Protein AF-0000000066305162 (afdb_homodimer)

pLDDT: mean 87.02, std 13.59, range [24.3, 97.69]

Radius of gyration: 19.83 Å; Cα contacts (8 Å, |Δi|>4): 448; chains: 2; bounding box: 46×56×49 Å

Solvent-accessible surface area (backbone atoms only — not comparable to full-atom values): 17828 Å² total; per-residue (Å²): 128,78,79,62,75,68,77,71,75,65,85,64,47,56,61,52,71,58,54,42,50,49,28,36,76,74,65,53,32,41,70,56,94,55,87,61,48,39,41,56,51,34,44,50,39,50,50,52,51,49,49,36,50,52,46,8,47,53,37,17,48,75,71,71,40,83,42,28,44,56,78,30,29,44,69,26,67,28,40,50,52,32,18,51,49,35,68,74,64,48,57,71,68,50,48,50,52,41,47,55,49,47,52,54,50,50,55,54,43,63,72,38,93,65,69,75,64,53,63,35,72,68,31,64,72,37,48,48,36,50,53,42,5,46,47,50,45,49,46,47,42,37,32,63,72,63,70,45,48,56,51,50,79,79,45,49,63,51,39,44,52,48,50,50,53,49,52,129,76,76,62,77,69,78,70,76,60,84,67,47,55,61,51,70,59,52,41,49,50,28,35,76,74,65,52,32,41,70,55,94,57,87,60,50,39,40,54,52,36,44,50,41,50,50,54,50,51,50,36,49,50,45,8,46,53,38,16,48,74,71,72,41,82,42,26,45,57,78,31,29,44,68,27,66,28,40,49,52,31,19,51,51,35,67,74,63,49,58,70,68,49,48,51,52,42,48,55,50,48,54,54,50,49,54,54,42,61,70,37,92,60,71,77,63,52,63,34,72,67,31,63,70,39,49,48,36,50,53,42,6,47,47,49,45,49,46,48,42,37,31,61,72,62,71,45,47,56,52,48,80,77,45,48,62,51,37,44,52,48,50,50,53,49,53

InterPro domains:
  IPR009072 Histone-fold [G3DSA:1.10.20.10] (9-166)
  IPR009072 Histone-fold [SSF47113] (9-167)
  IPR015207 Protein of unknown function DUF1931 [PF09123] (19-163)

Secondary structure (DSSP, 8-state):
------------PPPHHHHHHHIIIII--EE---TTHHHHHHHHHHHHHHHHHHHHHHHHHHTT-SSB-GGGS---HHHHHHHHHHHHHSHHHHHHHHHHHHHHHHHHHHHSSSPPPPBPHHHHHHHHHHHHHHHHHHHHHHHHHH-SSEE-TTHHHHHHHHHHHH-/------------PPPHHHHHHHIIIII--EE-S-TTHHHHHHHHHHHHHHHHHHHHHHHHHHTT-SSB-GGGS---HHHHHHHHHHHHH-HHHHHHHHHHHHHHHHHHHHHSSSPPPPBPHHHHHHHHHHHHHHHHHHHHHHHHHH-SSEE-TTHHHHHHHHHHHH-

Nearest PDB structures (foldseek):
  1wwi-assembly1_A  TM=8.706E-01  e=6.711E-07  Thermus thermophilus HB8
  1r4v-assembly1_A  TM=8.159E-01  e=7.829E-07  Aquifex aeolicus VF5
  7dlx-assembly3_C  TM=5.482E-01  e=8.885E-04  Saccharomyces cerevisiae RM11-1a
  7kts-assembly1_I  TM=5.878E-01  e=2.794E-01  Homo sapiens
  1wwi-assembly1_A  TM=8.705E-01  e=7.116E-07  Thermus thermophilus HB8

Foldseek 3Di:
DQPPDLPCPPQQFQDVVLLQVLLCVQPLAHEDDDDCLRVLLRSLLVSVLVVQLSQQCVQCVVVVHQEGEPVSGPQDPQLVVLLVSCVVPSPDVSLVSLVVSVVVVQVSVVVPPDDRGHYDPVCVVSSSSSSRSSSNVLSNQLCVVVVDRYRDPVSSVVSSVVVVVVD/DQPPDLPCPPPPFQDVVLLQVLLCVQPLAHEDDDPCLRVLLRSLLVSVLVVQLSQQCVQCVVVVHQEGEPVSGPQDPQLVVLLVSCVVPSPDVSLVSLVVSVVVVQVSVVVPPDDRGHYDPVCVVSSSSSSRSSSNVLSNQLCVVVVDRYRDPVSSVVSSVVVVVVD

Sequence (334 aa):
MRLKKLPIRRKMPMELAYIEKLFREEVGLDIKEHKDKAEQISETVVEIYEELLRKGIENANYNGRDYVSYYDLPITEDLERYMNRFIQDRGEEVLKAFVDYLAKLEEELLKAEEALPPLDEELHQKKADILGGIMLMFASVAKQINGDRKLYAESIPVTREVLRTMIMRLKKLPIRRKMPMELAYIEKLFREEVGLDIKEHKDKAEQISETVVEIYEELLRKGIENANYNGRDYVSYYDLPITEDLERYMNRFIQDRGEEVLKAFVDYLAKLEEELLKAEEALPPLDEELHQKKADILGGIMLMFASVAKQINGDRKLYAESIPVTREVLRTMI

Organism: Aquifex aeolicus (strain VF5) (NCBI:txid224324)

Structure (mmCIF, N/CA/C/O backbone):
data_AF-0000000066305162-model_v1
#
loop_
_entity.id
_entity.type
_entity.pdbx_description
1 polymer 'Uncharacterized protein aq_616'
#
loop_
_atom_site.group_PDB
_atom_site.id
_atom_site.type_symbol
_atom_site.label_atom_id
_atom_site.label_alt_id
_atom_site.label_comp_id
_atom_site.label_asym_id
_atom_site.label_entity_id
_atom_site.label_seq_id
_atom_site.pdbx_PDB_ins_code
_atom_site.Cartn_x
_atom_site.Cartn_y
_atom_site.Cartn_z
_atom_site.occupancy
_atom_site.B_iso_or_equiv
_atom_site.auth_seq_id
_atom_site.auth_comp_id
_atom_site.auth_asym_id
_atom_site.auth_atom_id
_atom_site.pdbx_PDB_model_num
ATOM 1 N N . MET A 1 1 ? 17.703 -2.236 16.141 1 24.3 1 MET A N 1
ATOM 2 C CA . MET A 1 1 ? 16.703 -1.792 17.109 1 24.3 1 MET A CA 1
ATOM 3 C C . MET A 1 1 ? 15.344 -1.608 16.438 1 24.3 1 MET A C 1
ATOM 5 O O . MET A 1 1 ? 15.234 -0.92 15.414 1 24.3 1 MET A O 1
ATOM 9 N N . ARG A 1 2 ? 14.508 -2.592 16.562 1 35.97 2 ARG A N 1
ATOM 10 C CA . ARG A 1 2 ? 13.141 -2.492 16.047 1 35.97 2 ARG A CA 1
ATOM 11 C C . ARG A 1 2 ? 12.5 -1.176 16.469 1 35.97 2 ARG A C 1
ATOM 13 O O . ARG A 1 2 ? 12.516 -0.821 17.656 1 35.97 2 ARG A O 1
ATOM 20 N N . LEU A 1 3 ? 12.5 -0.112 15.703 1 39.59 3 LEU A N 1
ATOM 21 C CA . LEU A 1 3 ? 11.695 1.022 16.141 1 39.59 3 LEU A CA 1
ATOM 22 C C . LEU A 1 3 ? 10.422 0.548 16.828 1 39.59 3 LEU A C 1
ATOM 24 O O . LEU A 1 3 ? 9.625 -0.18 16.234 1 39.59 3 LEU A O 1
ATOM 28 N N . LYS A 1 4 ? 10.438 0.521 18.109 1 43.03 4 LYS A N 1
ATOM 29 C CA . LYS A 1 4 ? 9.219 0.224 18.844 1 43.03 4 LYS A CA 1
ATOM 30 C C . LYS A 1 4 ? 8.047 1.041 18.328 1 43.03 4 LYS A C 1
ATOM 32 O O . LYS A 1 4 ? 8.234 2.119 17.766 1 43.03 4 LYS A O 1
ATOM 37 N N . LYS A 1 5 ? 6.992 0.327 18.297 1 47.25 5 LYS A N 1
ATOM 38 C CA . LYS A 1 5 ? 5.727 0.98 17.969 1 47.25 5 LYS A CA 1
ATOM 39 C C . LYS A 1 5 ? 5.656 2.379 18.578 1 47.25 5 LYS A C 1
ATOM 41 O O . LYS A 1 5 ? 5.812 2.547 19.781 1 47.25 5 LYS A O 1
ATOM 46 N N . LEU A 1 6 ? 6.004 3.367 17.891 1 43.62 6 LEU A N 1
ATOM 47 C CA . LEU A 1 6 ? 5.73 4.676 18.469 1 43.62 6 LEU A CA 1
ATOM 48 C C . LEU A 1 6 ? 4.438 4.652 19.281 1 43.62 6 LEU A C 1
ATOM 50 O O . LEU A 1 6 ? 3.426 4.117 18.812 1 43.62 6 LEU A O 1
ATOM 54 N N . PRO A 1 7 ? 4.465 4.582 20.609 1 42.38 7 PRO A N 1
ATOM 55 C CA . PRO A 1 7 ? 3.199 4.719 21.344 1 42.38 7 PRO A CA 1
ATOM 56 C C . PRO A 1 7 ? 2.236 5.695 20.672 1 42.38 7 PRO A C 1
ATOM 58 O O . PRO A 1 7 ? 2.527 6.891 20.578 1 42.38 7 PRO A O 1
ATOM 61 N N . ILE A 1 8 ? 1.767 5.551 19.641 1 47 8 ILE A N 1
ATOM 62 C CA . ILE A 1 8 ? 0.902 6.605 19.125 1 47 8 ILE A CA 1
ATOM 63 C C . ILE A 1 8 ? -0.178 6.938 20.141 1 47 8 ILE A C 1
ATOM 65 O O . ILE A 1 8 ? -1.166 6.207 20.281 1 47 8 ILE A O 1
ATOM 69 N N . ARG A 1 9 ? 0.055 7.098 21.375 1 47.94 9 ARG A N 1
ATOM 70 C CA . ARG A 1 9 ? -0.835 7.887 22.219 1 47.94 9 ARG A CA 1
ATOM 71 C C . ARG A 1 9 ? -1.348 9.117 21.484 1 47.94 9 ARG A C 1
ATOM 73 O O . ARG A 1 9 ? -1.743 10.102 22.094 1 47.94 9 ARG A O 1
ATOM 80 N N . ARG A 1 10 ? -1.142 9.469 20.141 1 55.06 10 ARG A N 1
ATOM 81 C CA . ARG A 1 10 ? -1.018 10.836 19.641 1 55.06 10 ARG A CA 1
ATOM 82 C C . ARG A 1 10 ? -2.389 11.477 19.453 1 55.06 10 ARG A C 1
ATOM 84 O O . ARG A 1 10 ? -3.102 11.164 18.5 1 55.06 10 ARG A O 1
ATOM 91 N N . LYS A 1 11 ? -2.889 11.609 20.547 1 64.94 11 LYS A N 1
ATOM 92 C CA . LYS A 1 11 ? -4.051 12.492 20.531 1 64.94 11 LYS A CA 1
ATOM 93 C C . LYS A 1 11 ? -3.713 13.836 19.891 1 64.94 11 LYS A C 1
ATOM 95 O O . LYS A 1 11 ? -3.811 14.875 20.547 1 64.94 11 LYS A O 1
ATOM 100 N N . MET A 1 12 ? -3.102 13.828 18.719 1 83.81 12 MET A N 1
ATOM 101 C CA . MET A 1 12 ? -2.811 15.086 18.031 1 83.81 12 MET A CA 1
ATOM 102 C C . MET A 1 12 ? -3.504 15.133 16.672 1 83.81 12 MET A C 1
ATOM 104 O O . MET A 1 12 ? -2.844 15.141 15.633 1 83.81 12 MET A O 1
ATOM 108 N N . PRO A 1 13 ? -4.742 15.305 16.75 1 92.75 13 PRO A N 1
ATOM 109 C CA . PRO A 1 13 ? -5.445 15.344 15.461 1 92.75 13 PRO A CA 1
ATOM 110 C C . PRO A 1 13 ? -5.133 16.594 14.656 1 92.75 13 PRO A C 1
ATOM 112 O O . PRO A 1 13 ? -4.906 17.672 15.227 1 92.75 13 PRO A O 1
ATOM 115 N N . MET A 1 14 ? -5.078 16.438 13.359 1 93.94 14 MET A N 1
ATOM 116 C CA . MET A 1 14 ? -5.156 17.609 12.484 1 93.94 14 MET A CA 1
ATOM 117 C C . MET A 1 14 ? -6.516 18.281 12.617 1 93.94 14 MET A C 1
ATOM 119 O O . MET A 1 14 ? -7.52 17.641 12.891 1 93.94 14 MET A O 1
ATOM 123 N N . GLU A 1 15 ? -6.43 19.578 12.406 1 92.19 15 GLU A N 1
ATOM 124 C CA . GLU A 1 15 ? -7.695 20.312 12.461 1 92.19 15 GLU A CA 1
ATOM 125 C C . GLU A 1 15 ? -8.68 19.781 11.43 1 92.19 15 GLU A C 1
ATOM 127 O O . GLU A 1 15 ? -8.336 19.625 10.258 1 92.19 15 GLU A O 1
ATOM 132 N N . LEU A 1 16 ? -9.922 19.578 11.898 1 92.94 16 LEU A N 1
ATOM 133 C CA . LEU A 1 16 ? -10.945 18.969 11.062 1 92.94 16 LEU A CA 1
ATOM 134 C C . LEU A 1 16 ? -11.219 19.812 9.82 1 92.94 16 LEU A C 1
ATOM 136 O O . LEU A 1 16 ? -11.492 19.281 8.742 1 92.94 16 LEU A O 1
ATOM 140 N N . ALA A 1 17 ? -11.141 21.109 10 1 91.38 17 ALA A N 1
ATOM 141 C CA . ALA A 1 17 ? -11.453 22.016 8.898 1 91.38 17 ALA A CA 1
ATOM 142 C C . ALA A 1 17 ? -10.555 21.766 7.699 1 91.38 17 ALA A C 1
ATOM 144 O O . ALA A 1 17 ? -11 21.812 6.555 1 91.38 17 ALA A O 1
ATOM 145 N N . TYR A 1 18 ? -9.289 21.422 7.938 1 92.75 18 TYR A N 1
ATOM 146 C CA . TYR A 1 18 ? -8.344 21.172 6.855 1 92.75 18 TYR A CA 1
ATOM 147 C C . TYR A 1 18 ? -8.578 19.797 6.234 1 92.75 18 TYR A C 1
ATOM 149 O O . TYR A 1 18 ? -8.469 19.625 5.02 1 92.75 18 TYR A O 1
ATOM 157 N N . ILE A 1 19 ? -8.938 18.859 7.051 1 94.69 19 ILE A N 1
ATOM 158 C CA . ILE A 1 19 ? -9.234 17.516 6.551 1 94.69 19 ILE A CA 1
ATOM 159 C C . ILE A 1 19 ? -10.461 17.562 5.641 1 94.69 19 ILE A C 1
ATOM 161 O O . ILE A 1 19 ? -10.438 17.031 4.527 1 94.69 19 ILE A O 1
ATOM 165 N N . GLU A 1 20 ? -11.469 18.25 6.125 1 93.06 20 GLU A N 1
ATOM 166 C CA . GLU A 1 20 ? -12.711 18.375 5.367 1 93.06 20 GLU A CA 1
ATOM 167 C C . GLU A 1 20 ? -12.477 19.062 4.027 1 93.06 20 GLU A C 1
ATOM 169 O O . GLU A 1 20 ? -13.008 18.625 3.002 1 93.06 20 GLU A O 1
ATOM 174 N N . LYS A 1 21 ? -11.789 20.094 4.117 1 92.5 21 LYS A N 1
ATOM 175 C CA . LYS A 1 21 ? -11.5 20.828 2.893 1 92.5 21 LYS A CA 1
ATOM 176 C C . LYS A 1 21 ? -10.789 19.938 1.874 1 92.5 21 LYS A C 1
ATOM 178 O O . LYS A 1 21 ? -11.188 19.875 0.711 1 92.5 21 LYS A O 1
ATOM 183 N N . LEU A 1 22 ? -9.758 19.25 2.33 1 94.5 22 LEU A N 1
ATOM 184 C CA . LEU A 1 22 ? -8.977 18.375 1.451 1 94.5 22 LEU A CA 1
ATOM 185 C C . LEU A 1 22 ? -9.852 17.266 0.877 1 94.5 22 LEU A C 1
ATOM 187 O O . LEU A 1 22 ? -9.812 17 -0.328 1 94.5 22 LEU A O 1
ATOM 191 N N . PHE A 1 23 ? -10.602 16.625 1.72 1 95.69 23 PHE A N 1
ATOM 192 C CA . PHE A 1 23 ? -11.438 15.516 1.287 1 95.69 23 PHE A CA 1
ATOM 193 C C . PHE A 1 23 ? -12.469 15.984 0.268 1 95.69 23 PHE A C 1
ATOM 195 O O . PHE A 1 23 ? -12.672 15.328 -0.758 1 95.69 23 PHE A O 1
ATOM 202 N N . ARG A 1 24 ? -13.094 17.078 0.517 1 94.06 24 ARG A N 1
ATOM 203 C CA . ARG A 1 24 ? -14.148 17.609 -0.35 1 94.06 24 ARG A CA 1
ATOM 204 C C . ARG A 1 24 ? -13.578 18.078 -1.684 1 94.06 24 ARG A C 1
ATOM 206 O O . ARG A 1 24 ? -14.07 17.688 -2.746 1 94.06 24 ARG A O 1
ATOM 213 N N . GLU A 1 25 ? -12.57 18.844 -1.669 1 93.94 25 GLU A N 1
ATOM 214 C CA . GLU A 1 25 ? -12.047 19.469 -2.879 1 93.94 25 GLU A CA 1
ATOM 215 C C . GLU A 1 25 ? -11.328 18.453 -3.76 1 93.94 25 GLU A C 1
ATOM 217 O O . GLU A 1 25 ? -11.43 18.5 -4.988 1 93.94 25 GLU A O 1
ATOM 222 N N . GLU A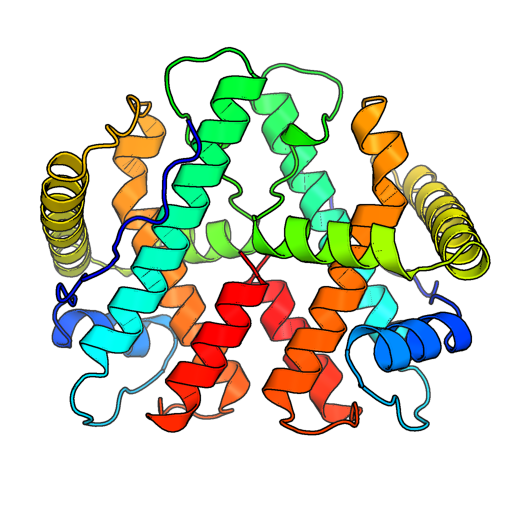 1 26 ? -10.625 17.484 -3.109 1 94.38 26 GLU A N 1
ATOM 223 C CA . GLU A 1 26 ? -9.742 16.625 -3.885 1 94.38 26 GLU A CA 1
ATOM 224 C C . GLU A 1 26 ? -10.438 15.312 -4.246 1 94.38 26 GLU A C 1
ATOM 226 O O . GLU A 1 26 ? -10.148 14.711 -5.285 1 94.38 26 GLU A O 1
ATOM 231 N N . VAL A 1 27 ? -11.336 14.844 -3.398 1 94.44 27 VAL A N 1
ATOM 232 C CA . VAL A 1 27 ? -11.867 13.5 -3.598 1 94.44 27 VAL A CA 1
ATOM 233 C C . VAL A 1 27 ? -13.391 13.547 -3.66 1 94.44 27 VAL A C 1
ATOM 235 O O . VAL A 1 27 ? -14.031 12.602 -4.117 1 94.44 27 VAL A O 1
ATOM 238 N N . GLY A 1 28 ? -14.016 14.609 -3.297 1 94.62 28 GLY A N 1
ATOM 239 C CA . GLY A 1 28 ? -15.469 14.727 -3.264 1 94.62 28 GLY A CA 1
ATOM 240 C C . GLY A 1 28 ? -16.109 13.938 -2.137 1 94.62 28 GLY A C 1
ATOM 241 O O . GLY A 1 28 ? -17.125 13.273 -2.334 1 94.62 28 GLY A O 1
ATOM 242 N N . LEU A 1 29 ? -15.414 13.922 -1.041 1 94.81 29 LEU A N 1
ATOM 243 C CA . LEU A 1 29 ? -15.906 13.219 0.14 1 94.81 29 LEU A CA 1
ATOM 244 C C . LEU A 1 29 ? -16.266 14.203 1.244 1 94.81 29 LEU A C 1
ATOM 246 O O . LEU A 1 29 ? -15.453 15.031 1.644 1 94.81 29 LEU A O 1
ATOM 250 N N . ASP A 1 30 ? -17.469 14.141 1.724 1 94.06 30 ASP A N 1
ATOM 251 C CA . ASP A 1 30 ? -17.953 14.992 2.805 1 94.06 30 ASP A CA 1
ATOM 252 C C . ASP A 1 30 ? -17.891 14.273 4.148 1 94.06 30 ASP A C 1
ATOM 254 O O . ASP A 1 30 ? -18.25 13.094 4.242 1 94.06 30 ASP A O 1
ATOM 258 N N . ILE A 1 31 ? -17.297 14.922 5.043 1 89.62 31 ILE A N 1
ATOM 259 C CA . ILE A 1 31 ? -17.281 14.344 6.383 1 89.62 31 ILE A CA 1
ATOM 260 C C . ILE A 1 31 ? -18.484 14.836 7.172 1 89.62 31 ILE A C 1
ATOM 262 O O . ILE A 1 31 ? -18.656 16.031 7.371 1 89.62 31 ILE A O 1
ATOM 266 N N . LYS A 1 32 ? -19.328 13.891 7.359 1 74.88 32 LYS A N 1
ATOM 267 C CA . LYS A 1 32 ? -20.469 14.242 8.18 1 74.88 32 LYS A CA 1
ATOM 268 C C . LYS A 1 32 ? -20.078 14.406 9.641 1 74.88 32 LYS A C 1
ATOM 270 O O . LYS A 1 32 ? -19.188 13.727 10.133 1 74.88 32 LYS A O 1
ATOM 275 N N . GLU A 1 33 ? -20.734 15.211 10.273 1 66.94 33 GLU A N 1
ATOM 276 C CA . GLU A 1 33 ? -20.484 15.625 11.656 1 66.94 33 GLU A CA 1
ATOM 277 C C . GLU A 1 33 ? -20.344 14.414 12.57 1 66.94 33 GLU A C 1
ATOM 279 O O . GLU A 1 33 ? -21.219 13.539 12.594 1 66.94 33 GLU A O 1
ATOM 284 N N . HIS A 1 34 ? -19.234 14.055 13 1 65.81 34 HIS A N 1
ATOM 285 C CA . HIS A 1 34 ? -18.984 13.102 14.078 1 65.81 34 HIS A CA 1
ATOM 286 C C . HIS A 1 34 ? -17.766 13.484 14.891 1 65.81 34 HIS A C 1
ATOM 288 O O . HIS A 1 34 ? -16.781 14.008 14.344 1 65.81 34 HIS A O 1
ATOM 294 N N . LYS A 1 35 ? -18.109 13.305 16.078 1 74.44 35 LYS A N 1
ATOM 295 C CA . LYS A 1 35 ? -17.062 13.484 17.078 1 74.44 35 LYS A CA 1
ATOM 296 C C . LYS A 1 35 ? -15.898 12.523 16.844 1 74.44 35 LYS A C 1
ATOM 298 O O . LYS A 1 35 ? -16.109 11.352 16.516 1 74.44 35 LYS A O 1
ATOM 303 N N . ASP A 1 36 ? -14.719 12.914 16.859 1 82.69 36 ASP A N 1
ATOM 304 C CA . ASP A 1 36 ? -13.484 12.148 16.969 1 82.69 36 ASP A CA 1
ATOM 305 C C . ASP A 1 36 ? -13.008 11.688 15.586 1 82.69 36 ASP A C 1
ATOM 307 O O . ASP A 1 36 ? -12.055 10.906 15.484 1 82.69 36 ASP A O 1
ATOM 311 N N . LYS A 1 37 ? -13.758 12.156 14.492 1 87.56 37 LYS A N 1
ATOM 312 C CA . LYS A 1 37 ? -13.359 11.719 13.156 1 87.56 37 LYS A CA 1
ATOM 313 C C . LYS A 1 37 ? -11.953 12.211 12.812 1 87.56 37 LYS A C 1
ATOM 315 O O . LYS A 1 37 ? -11.148 11.461 12.266 1 87.56 37 LYS A O 1
ATOM 320 N N . ALA A 1 38 ? -11.719 13.43 13.273 1 90.94 38 ALA A N 1
ATOM 321 C CA . ALA A 1 38 ? -10.406 14.008 13.016 1 90.94 38 ALA A CA 1
ATOM 322 C C . ALA A 1 38 ? -9.305 13.195 13.695 1 90.94 38 ALA A C 1
ATOM 324 O O . ALA A 1 38 ? -8.242 12.969 13.109 1 90.94 38 ALA A O 1
ATOM 325 N N . GLU A 1 39 ? -9.609 12.758 14.875 1 91.62 39 GLU A N 1
ATOM 326 C CA . GLU A 1 39 ? -8.641 11.961 15.625 1 91.62 39 GLU A CA 1
ATOM 327 C C . GLU A 1 39 ? -8.398 10.609 14.953 1 91.62 39 GLU A C 1
ATOM 329 O O . GLU A 1 39 ? -7.25 10.203 14.766 1 91.62 39 GLU A O 1
ATOM 334 N N . GLN A 1 40 ? -9.477 9.969 14.594 1 92 40 GLN A N 1
ATOM 335 C CA . GLN A 1 40 ? -9.367 8.641 14 1 92 40 GLN A CA 1
ATOM 336 C C . GLN A 1 40 ? -8.648 8.695 12.648 1 92 40 GLN A C 1
ATOM 338 O O . GLN A 1 40 ? -7.793 7.855 12.359 1 92 40 GLN A O 1
ATOM 343 N N . ILE A 1 41 ? -8.945 9.664 11.875 1 94 41 ILE A N 1
ATOM 344 C CA . ILE A 1 41 ? -8.32 9.812 10.562 1 94 41 ILE A CA 1
ATOM 345 C C . ILE A 1 41 ? -6.848 10.164 10.734 1 94 41 ILE A C 1
ATOM 347 O O . ILE A 1 41 ? -5.98 9.547 10.109 1 94 41 ILE A O 1
ATOM 351 N N . SER A 1 42 ? -6.57 11.117 11.641 1 94.5 42 SER A N 1
ATOM 352 C CA . SER A 1 42 ? -5.199 11.555 11.852 1 94.5 42 SER A CA 1
ATOM 353 C C . SER A 1 42 ? -4.328 10.422 12.383 1 94.5 42 SER A C 1
ATOM 355 O O . SER A 1 42 ? -3.188 10.25 11.945 1 94.5 42 SER A O 1
ATOM 357 N N . GLU A 1 43 ? -4.906 9.68 13.281 1 91.44 43 GLU A N 1
ATOM 358 C CA . GLU A 1 43 ? -4.16 8.555 13.836 1 91.44 43 GLU A CA 1
ATOM 359 C C . GLU A 1 43 ? -3.812 7.539 12.75 1 91.44 43 GLU A C 1
ATOM 361 O O . GLU A 1 43 ? -2.699 7.008 12.727 1 91.44 43 GLU A O 1
ATOM 366 N N . THR A 1 44 ? -4.758 7.262 11.922 1 92.62 44 THR A N 1
ATOM 367 C CA . THR A 1 44 ? -4.535 6.32 10.836 1 92.62 44 THR A CA 1
ATOM 368 C C . THR A 1 44 ? -3.441 6.824 9.898 1 92.62 44 THR A C 1
ATOM 370 O O . THR A 1 44 ? -2.521 6.078 9.555 1 92.62 44 THR A O 1
ATOM 373 N N . VAL A 1 45 ? -3.451 8.055 9.547 1 94.06 45 VAL A N 1
ATOM 374 C CA . VAL A 1 45 ? -2.523 8.664 8.594 1 94.06 45 VAL A CA 1
ATOM 375 C C . VAL A 1 45 ? -1.122 8.703 9.203 1 94.06 45 VAL A C 1
ATOM 377 O O . VAL A 1 45 ? -0.142 8.352 8.539 1 94.06 45 VAL A O 1
ATOM 380 N N . VAL A 1 46 ? -1.039 9.086 10.445 1 92.75 46 VAL A N 1
ATOM 381 C CA . VAL A 1 46 ? 0.25 9.188 11.117 1 92.75 46 VAL A CA 1
ATOM 382 C C . VAL A 1 46 ? 0.869 7.801 11.273 1 92.75 46 VAL A C 1
ATOM 384 O O . VAL A 1 46 ? 2.078 7.633 11.102 1 92.75 46 VAL A O 1
ATOM 387 N N . GLU A 1 47 ? 0.049 6.84 11.609 1 90.25 47 GLU A N 1
ATOM 388 C CA . GLU A 1 47 ? 0.551 5.473 11.727 1 90.25 47 GLU A CA 1
ATOM 389 C C . GLU A 1 47 ? 1.17 4.996 10.422 1 90.25 47 GLU A C 1
ATOM 391 O O . GLU A 1 47 ? 2.232 4.371 10.422 1 90.25 47 GLU A O 1
ATOM 396 N N . ILE A 1 48 ? 0.481 5.258 9.344 1 91.75 48 ILE A N 1
ATOM 397 C CA . ILE A 1 48 ? 0.985 4.852 8.039 1 91.75 48 ILE A CA 1
ATOM 398 C C . ILE A 1 48 ? 2.285 5.59 7.73 1 91.75 48 ILE A C 1
ATOM 400 O O . ILE A 1 48 ? 3.242 4.996 7.23 1 91.75 48 ILE A O 1
ATOM 404 N N . TYR A 1 49 ? 2.367 6.863 8.031 1 92.81 49 TYR A N 1
ATOM 405 C CA . TYR A 1 49 ? 3.57 7.668 7.852 1 92.81 49 TYR A CA 1
ATOM 406 C C . TYR A 1 49 ? 4.738 7.09 8.641 1 92.81 49 TYR A C 1
ATOM 408 O O . TYR A 1 49 ? 5.84 6.941 8.109 1 92.81 49 TYR A O 1
ATOM 416 N N . GLU A 1 50 ? 4.449 6.73 9.852 1 89.75 50 GLU A N 1
ATOM 417 C CA . GLU A 1 50 ? 5.477 6.156 10.719 1 89.75 50 GLU A CA 1
ATOM 418 C C . GLU A 1 50 ? 5.965 4.816 10.18 1 89.75 50 GLU A C 1
ATOM 420 O O . GLU A 1 50 ? 7.152 4.496 10.281 1 89.75 50 GLU A O 1
ATOM 425 N N . GLU A 1 51 ? 5.039 4.086 9.664 1 90.12 51 GLU A N 1
ATOM 426 C CA . GLU A 1 51 ? 5.426 2.795 9.102 1 90.12 51 GLU A CA 1
ATOM 427 C C . GLU A 1 51 ? 6.344 2.973 7.895 1 90.12 51 GLU A C 1
ATOM 429 O O . GLU A 1 51 ? 7.293 2.207 7.711 1 90.12 51 GLU A O 1
ATOM 434 N N . LEU A 1 52 ? 6.055 3.912 7.055 1 92.25 52 LEU A N 1
ATOM 435 C CA . LEU A 1 52 ? 6.93 4.199 5.922 1 92.25 52 LEU A CA 1
ATOM 436 C C . LEU A 1 52 ? 8.328 4.582 6.398 1 92.25 52 LEU A C 1
ATOM 438 O O . LEU A 1 52 ? 9.328 4.129 5.832 1 92.25 52 LEU A O 1
ATOM 442 N N . LEU A 1 53 ? 8.367 5.395 7.469 1 91.81 53 LEU A N 1
ATOM 443 C CA . LEU A 1 53 ? 9.648 5.832 8 1 91.81 53 LEU A CA 1
ATOM 444 C C . LEU A 1 53 ? 10.43 4.656 8.586 1 91.81 53 LEU A C 1
ATOM 446 O O . LEU A 1 53 ? 11.633 4.535 8.367 1 91.81 53 LEU A O 1
ATOM 450 N N . ARG A 1 54 ? 9.727 3.834 9.266 1 90 54 ARG A N 1
ATOM 451 C CA . ARG A 1 54 ? 10.375 2.674 9.867 1 90 54 ARG A CA 1
ATOM 452 C C . ARG A 1 54 ? 10.984 1.771 8.805 1 90 54 ARG A C 1
ATOM 454 O O . ARG A 1 54 ? 12.125 1.325 8.938 1 90 54 ARG A O 1
ATOM 461 N N . LYS A 1 55 ? 10.25 1.521 7.785 1 91.5 55 LYS A N 1
ATOM 462 C CA . LYS A 1 55 ? 10.781 0.701 6.703 1 91.5 55 LYS A CA 1
ATOM 463 C C . LYS A 1 55 ? 11.93 1.407 5.992 1 91.5 55 LYS A C 1
ATOM 465 O O . LYS A 1 55 ? 12.883 0.763 5.551 1 91.5 55 LYS A O 1
ATOM 470 N N . GLY A 1 56 ? 11.773 2.736 5.84 1 92.88 56 GLY A N 1
ATOM 471 C CA . GLY A 1 56 ? 12.875 3.502 5.281 1 92.88 56 GLY A CA 1
ATOM 472 C C . GLY A 1 56 ? 14.164 3.357 6.066 1 92.88 56 GLY A C 1
ATOM 473 O O . GLY A 1 56 ? 15.25 3.279 5.484 1 92.88 56 GLY A O 1
ATOM 474 N N . ILE A 1 57 ? 14.062 3.336 7.387 1 93.31 57 ILE A N 1
ATOM 475 C CA . ILE A 1 57 ? 15.219 3.156 8.258 1 93.31 57 ILE A CA 1
ATOM 476 C C . ILE A 1 57 ? 15.836 1.781 8.016 1 93.31 57 ILE A C 1
ATOM 478 O O . ILE A 1 57 ? 17.047 1.655 7.875 1 93.31 57 ILE A O 1
ATOM 482 N N . GLU A 1 58 ? 14.984 0.791 7.922 1 91.69 58 GLU A N 1
ATOM 483 C CA . GLU A 1 58 ? 15.445 -0.565 7.645 1 91.69 58 GLU A CA 1
ATOM 484 C C . GLU A 1 58 ? 16.203 -0.629 6.32 1 91.69 58 GLU A C 1
ATOM 486 O O . GLU A 1 58 ? 17.281 -1.229 6.242 1 91.69 58 GLU A O 1
ATOM 491 N N . ASN A 1 59 ? 15.609 0.003 5.281 1 90.81 59 ASN A N 1
ATOM 492 C CA . ASN A 1 59 ? 16.234 -0.014 3.957 1 90.81 59 ASN A CA 1
ATOM 493 C C . ASN A 1 59 ? 17.531 0.768 3.938 1 90.81 59 ASN A C 1
ATOM 495 O O . ASN A 1 59 ? 18.5 0.36 3.283 1 90.81 59 ASN A O 1
ATOM 499 N N . ALA A 1 60 ? 17.562 1.929 4.625 1 93.25 60 ALA A N 1
ATOM 500 C CA . ALA A 1 60 ? 18.797 2.703 4.742 1 93.25 60 ALA A CA 1
ATOM 501 C C . ALA A 1 60 ? 19.906 1.88 5.395 1 93.25 60 ALA A C 1
ATOM 503 O O . ALA A 1 60 ? 21.047 1.898 4.938 1 93.25 60 ALA A O 1
ATOM 504 N N . ASN A 1 61 ? 19.562 1.121 6.469 1 92.12 61 ASN A N 1
ATOM 505 C CA . ASN A 1 61 ? 20.516 0.259 7.148 1 92.12 61 ASN A CA 1
ATOM 506 C C . ASN A 1 61 ? 21.047 -0.832 6.223 1 92.12 61 ASN A C 1
ATOM 508 O O . ASN A 1 61 ? 22.25 -1.111 6.207 1 92.12 61 ASN A O 1
ATOM 512 N N . TYR A 1 62 ? 20.141 -1.421 5.5 1 87.81 62 TYR A N 1
ATOM 513 C CA . TYR A 1 62 ? 20.547 -2.434 4.531 1 87.81 62 TYR A CA 1
ATOM 514 C C . TYR A 1 62 ? 21.562 -1.865 3.537 1 87.81 62 TYR A C 1
ATOM 516 O O . TYR A 1 62 ? 22.5 -2.557 3.129 1 87.81 62 TYR A O 1
ATOM 524 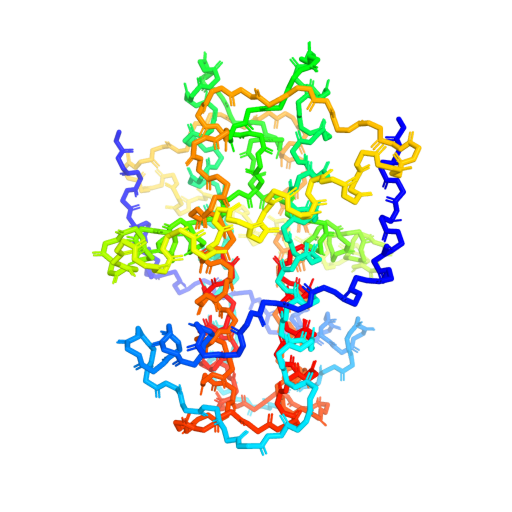N N . ASN A 1 63 ? 21.344 -0.584 3.137 1 87.75 63 ASN A N 1
ATOM 525 C CA . ASN A 1 63 ? 22.219 0.061 2.168 1 87.75 63 ASN A CA 1
ATOM 526 C C . ASN A 1 63 ? 23.469 0.633 2.836 1 87.75 63 ASN A C 1
ATOM 528 O O . ASN A 1 63 ? 24.281 1.289 2.184 1 87.75 63 ASN A O 1
ATOM 532 N N . GLY A 1 64 ? 23.562 0.486 4.164 1 90.75 64 GLY A N 1
ATOM 533 C CA . GLY A 1 64 ? 24.75 0.877 4.906 1 90.75 64 GLY A CA 1
ATOM 534 C C . GLY A 1 64 ? 24.812 2.365 5.199 1 90.75 64 GLY A C 1
ATOM 535 O O . GLY A 1 64 ? 25.906 2.938 5.316 1 90.75 64 GLY A O 1
ATOM 536 N N . ARG A 1 65 ? 23.625 3.021 5.215 1 91.81 65 ARG A N 1
ATOM 537 C CA . ARG A 1 65 ? 23.594 4.457 5.461 1 91.81 65 ARG A CA 1
ATOM 538 C C . ARG A 1 65 ? 23.109 4.758 6.879 1 91.81 65 ARG A C 1
ATOM 540 O O . ARG A 1 65 ? 22.297 4.02 7.434 1 91.81 65 ARG A O 1
ATOM 547 N N . ASP A 1 66 ? 23.578 5.883 7.363 1 94.19 66 ASP A N 1
ATOM 548 C CA . ASP A 1 66 ? 23.172 6.309 8.695 1 94.19 66 ASP A CA 1
ATOM 549 C C . ASP A 1 66 ? 22.125 7.422 8.625 1 94.19 66 ASP A C 1
ATOM 551 O O . ASP A 1 66 ? 21.828 8.062 9.633 1 94.19 66 ASP A O 1
ATOM 555 N N . TYR A 1 67 ? 21.641 7.668 7.445 1 95.88 67 TYR A N 1
ATOM 556 C CA . TYR A 1 67 ? 20.516 8.578 7.219 1 95.88 67 TYR A CA 1
ATOM 557 C C . TYR A 1 67 ? 19.453 7.938 6.344 1 95.88 67 TYR A C 1
ATOM 559 O O . TYR A 1 67 ? 19.703 6.922 5.688 1 95.88 67 TYR A O 1
ATOM 567 N N . VAL A 1 68 ? 18.281 8.477 6.355 1 95.31 68 VAL A N 1
ATOM 568 C CA . VAL A 1 68 ? 17.172 7.938 5.574 1 95.31 68 VAL A CA 1
ATOM 569 C C . VAL A 1 68 ? 16.906 8.836 4.367 1 95.31 68 VAL A C 1
ATOM 571 O O . VAL A 1 68 ? 16.75 10.047 4.508 1 95.31 68 VAL A O 1
ATOM 574 N N . SER A 1 69 ? 16.922 8.227 3.211 1 94.69 69 SER A N 1
ATOM 575 C CA . SER A 1 69 ? 16.578 8.906 1.966 1 94.69 69 SER A CA 1
ATOM 576 C C . SER A 1 69 ? 15.109 8.703 1.608 1 94.69 69 SER A C 1
ATOM 578 O O . SER A 1 69 ? 14.508 7.703 1.995 1 94.69 69 SER A O 1
ATOM 580 N N . TYR A 1 70 ? 14.57 9.648 0.829 1 94.75 70 TYR A N 1
ATOM 581 C CA . TYR A 1 70 ? 13.234 9.492 0.277 1 94.75 70 TYR A CA 1
ATOM 582 C C . TYR A 1 70 ? 13.078 8.141 -0.407 1 94.75 70 TYR A C 1
ATOM 584 O O . TYR A 1 70 ? 12.047 7.48 -0.262 1 94.75 70 TYR A O 1
ATOM 592 N N . TYR A 1 71 ? 14.148 7.719 -1.036 1 92 71 TYR A N 1
ATOM 593 C CA . TYR A 1 71 ? 14.094 6.52 -1.866 1 92 71 TYR A CA 1
ATOM 594 C C . TYR A 1 71 ? 14.227 5.262 -1.017 1 92 71 TYR A C 1
ATOM 596 O O . TYR A 1 71 ? 14.086 4.145 -1.521 1 92 71 TYR A O 1
ATOM 604 N N . ASP A 1 72 ? 14.469 5.457 0.299 1 93 72 ASP A N 1
ATOM 605 C CA . ASP A 1 72 ? 14.438 4.324 1.22 1 93 72 ASP A CA 1
ATOM 606 C C . ASP A 1 72 ? 13.008 3.965 1.61 1 93 72 ASP A C 1
ATOM 608 O O . ASP A 1 72 ? 12.75 2.855 2.082 1 93 72 ASP A O 1
ATOM 612 N N . LEU A 1 73 ? 12.117 4.949 1.537 1 93.75 73 LEU A N 1
ATOM 613 C CA . LEU A 1 73 ? 10.734 4.707 1.918 1 93.75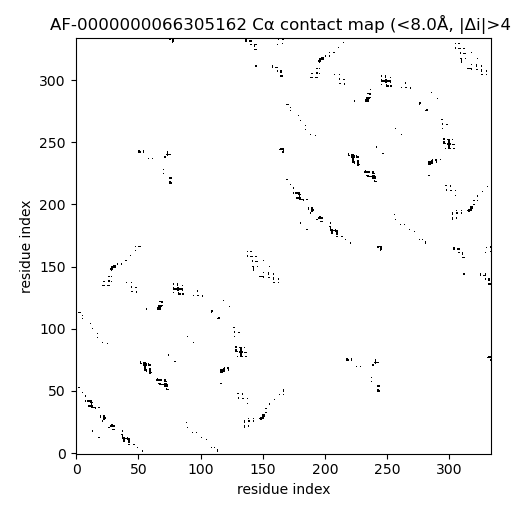 73 LEU A CA 1
ATOM 614 C C . LEU A 1 73 ? 10.016 3.879 0.857 1 93.75 73 LEU A C 1
ATOM 616 O O . LEU A 1 73 ? 10.234 4.074 -0.341 1 93.75 73 LEU A O 1
ATOM 620 N N . PRO A 1 74 ? 9.18 2.963 1.306 1 93 74 PRO A N 1
ATOM 621 C CA . PRO A 1 74 ? 8.398 2.209 0.329 1 93 74 PRO A CA 1
ATOM 622 C C . PRO A 1 74 ? 7.23 3.016 -0.238 1 93 74 PRO A C 1
ATOM 624 O O . PRO A 1 74 ? 6.066 2.68 0.003 1 93 74 PRO A O 1
ATOM 627 N N . ILE A 1 75 ? 7.602 4 -1.055 1 92.19 75 ILE A N 1
ATOM 628 C CA . ILE A 1 75 ? 6.605 4.805 -1.752 1 92.19 75 ILE A CA 1
ATOM 629 C C . ILE A 1 75 ? 6.164 4.086 -3.025 1 92.19 75 ILE A C 1
ATOM 631 O O . ILE A 1 75 ? 6.938 3.971 -3.98 1 92.19 75 ILE A O 1
ATOM 635 N N . THR A 1 76 ? 4.957 3.627 -2.98 1 87.38 76 THR A N 1
ATOM 636 C CA . THR A 1 76 ? 4.391 2.963 -4.148 1 87.38 76 THR A CA 1
ATOM 637 C C . THR A 1 76 ? 4.008 3.984 -5.219 1 87.38 76 THR A C 1
ATOM 639 O O . THR A 1 76 ? 3.975 5.188 -4.953 1 87.38 76 THR A O 1
ATOM 642 N N . GLU A 1 77 ? 3.756 3.545 -6.422 1 85.31 77 GLU A N 1
ATOM 643 C CA . GLU A 1 77 ? 3.322 4.426 -7.504 1 85.31 77 GLU A CA 1
ATOM 644 C C . GLU A 1 77 ? 2.027 5.148 -7.141 1 85.31 77 GLU A C 1
ATOM 646 O O . GLU A 1 77 ? 1.856 6.324 -7.465 1 85.31 77 GLU A O 1
ATOM 651 N N . ASP A 1 78 ? 1.134 4.477 -6.512 1 87.19 78 ASP A N 1
ATOM 652 C CA . ASP A 1 78 ? -0.142 5.09 -6.156 1 87.19 78 ASP A CA 1
ATOM 653 C C . ASP A 1 78 ? 0.047 6.184 -5.109 1 87.19 78 ASP A C 1
ATOM 655 O O . ASP A 1 78 ? -0.534 7.266 -5.219 1 87.19 78 ASP A O 1
ATOM 659 N N . LEU A 1 79 ? 0.82 5.863 -4.082 1 91 79 LEU A N 1
ATOM 660 C CA . LEU A 1 79 ? 1.062 6.926 -3.109 1 91 79 LEU A CA 1
ATOM 661 C C . LEU A 1 79 ? 1.729 8.125 -3.771 1 91 79 LEU A C 1
ATOM 663 O O . LEU A 1 79 ? 1.391 9.273 -3.471 1 91 79 LEU A O 1
ATOM 667 N N . GLU A 1 80 ? 2.666 7.891 -4.652 1 92 80 GLU A N 1
ATOM 668 C CA . GLU A 1 80 ? 3.314 8.984 -5.371 1 92 80 GLU A CA 1
ATOM 669 C C . GLU A 1 80 ? 2.299 9.812 -6.148 1 92 80 GLU A C 1
ATOM 671 O O . GLU A 1 80 ? 2.391 11.047 -6.184 1 92 80 GLU A O 1
ATOM 676 N N . ARG A 1 81 ? 1.333 9.125 -6.77 1 91.5 81 ARG A N 1
ATOM 677 C CA . ARG A 1 81 ? 0.278 9.828 -7.492 1 91.5 81 ARG A CA 1
ATOM 678 C C . ARG A 1 81 ? -0.536 10.711 -6.555 1 91.5 81 ARG A C 1
ATOM 680 O O . ARG A 1 81 ? -0.851 11.859 -6.887 1 91.5 81 ARG A O 1
ATOM 687 N N . TYR A 1 82 ? -0.808 10.258 -5.359 1 93.75 82 TYR A N 1
ATOM 688 C CA . TYR A 1 82 ? -1.565 11.039 -4.391 1 93.75 82 TYR A CA 1
ATOM 689 C C . TYR A 1 82 ? -0.725 12.188 -3.842 1 93.75 82 TYR A C 1
ATOM 691 O O . TYR A 1 82 ? -1.246 13.266 -3.559 1 93.75 82 TYR A O 1
ATOM 699 N N . MET A 1 83 ? 0.543 11.906 -3.664 1 95.88 83 MET A N 1
ATOM 700 C CA . MET A 1 83 ? 1.442 12.992 -3.27 1 95.88 83 MET A CA 1
ATOM 701 C C . MET A 1 83 ? 1.417 14.117 -4.297 1 95.88 83 MET A C 1
ATOM 703 O O . MET A 1 83 ? 1.313 15.289 -3.932 1 95.88 83 MET A O 1
ATOM 707 N N . ASN A 1 84 ? 1.475 13.734 -5.559 1 96.19 84 ASN A N 1
ATOM 708 C CA . ASN A 1 84 ? 1.484 14.734 -6.625 1 96.19 84 ASN A CA 1
ATOM 709 C C . ASN A 1 84 ? 0.163 15.492 -6.695 1 96.19 84 ASN A C 1
ATOM 711 O O . ASN A 1 84 ? 0.148 16.703 -6.941 1 96.19 84 ASN A O 1
ATOM 715 N N . ARG A 1 85 ? -0.874 14.797 -6.484 1 95.19 85 ARG A N 1
ATOM 716 C CA . ARG A 1 85 ? -2.174 15.461 -6.426 1 95.19 85 ARG A CA 1
ATOM 717 C C . ARG A 1 85 ? -2.225 16.469 -5.285 1 95.19 85 ARG A C 1
ATOM 719 O O . ARG A 1 85 ? -2.719 17.578 -5.457 1 95.19 85 ARG A O 1
ATOM 726 N N . PHE A 1 86 ? -1.82 16.094 -4.141 1 97.31 86 PHE A N 1
ATOM 727 C CA . PHE A 1 86 ? -1.752 16.984 -2.994 1 97.31 86 PHE A CA 1
ATOM 728 C C . PHE A 1 86 ? -0.925 18.219 -3.322 1 97.31 86 PHE A C 1
ATOM 730 O O . PHE A 1 86 ? -1.344 19.344 -3.043 1 97.31 86 PHE A O 1
ATOM 737 N N . ILE A 1 87 ? 0.252 17.984 -3.887 1 96.06 87 ILE A N 1
ATOM 738 C CA . ILE A 1 87 ? 1.163 19.062 -4.242 1 96.06 87 ILE A CA 1
ATOM 739 C C . ILE A 1 87 ? 0.469 20.031 -5.199 1 96.06 87 ILE A C 1
ATOM 741 O O . ILE A 1 87 ? 0.561 21.25 -5.035 1 96.06 87 ILE A O 1
ATOM 745 N N . GLN A 1 88 ? -0.255 19.531 -6.098 1 94.94 88 GLN A N 1
ATOM 746 C CA . GLN A 1 88 ? -0.863 20.328 -7.156 1 94.94 88 GLN A CA 1
ATOM 747 C C . GLN A 1 88 ? -2.023 21.172 -6.621 1 94.94 88 GLN A C 1
ATOM 749 O O . GLN A 1 88 ? -2.221 22.312 -7.043 1 94.94 88 GLN A O 1
ATOM 754 N N . ASP A 1 89 ? -2.754 20.656 -5.559 1 91.88 89 ASP A N 1
ATOM 755 C CA . ASP A 1 89 ? -4.059 21.25 -5.277 1 91.88 89 ASP A CA 1
ATOM 756 C C . ASP A 1 89 ? -4.098 21.844 -3.869 1 91.88 89 ASP A C 1
ATOM 758 O O . ASP A 1 89 ? -5.055 22.531 -3.51 1 91.88 89 ASP A O 1
ATOM 762 N N . ARG A 1 90 ? -3.25 21.516 -2.908 1 85.56 90 ARG A N 1
ATOM 763 C CA . ARG A 1 90 ? -3.363 21.797 -1.48 1 85.56 90 ARG A CA 1
ATOM 764 C C . ARG A 1 90 ? -3.457 23.312 -1.224 1 85.56 90 ARG A C 1
ATOM 766 O O . ARG A 1 90 ? -4.059 23.734 -0.238 1 85.56 90 ARG A O 1
ATOM 773 N N . GLY A 1 91 ? -3.09 24.219 -1.997 1 90.25 91 GLY A N 1
ATOM 774 C CA . GLY A 1 91 ? -2.979 25.641 -1.7 1 90.25 91 GLY A CA 1
ATOM 775 C C . GLY A 1 91 ? -2.025 25.938 -0.557 1 90.25 91 GLY A C 1
ATOM 776 O O . GLY A 1 91 ? -1.591 25.016 0.149 1 90.25 91 GLY A O 1
ATOM 777 N N . GLU A 1 92 ? -1.779 27.188 -0.245 1 93.56 92 GLU A N 1
ATOM 778 C CA . GLU A 1 92 ? -0.783 27.625 0.733 1 93.56 92 GLU A CA 1
ATOM 779 C C . GLU A 1 92 ? -1.272 27.375 2.158 1 93.56 92 GLU A C 1
ATOM 781 O O . GLU A 1 92 ? -0.488 27.016 3.037 1 93.56 92 GLU A O 1
ATOM 786 N N . GLU A 1 93 ? -2.48 27.562 2.414 1 94 93 GLU A N 1
ATOM 787 C CA . GLU A 1 93 ? -3.041 27.391 3.752 1 94 93 GLU A CA 1
ATOM 788 C C . GLU A 1 93 ? -2.986 25.938 4.199 1 94 93 GLU A C 1
ATOM 790 O O . GLU A 1 93 ? -2.611 25.641 5.336 1 94 93 GLU A O 1
ATOM 795 N N . VAL A 1 94 ? -3.311 25.094 3.344 1 93.75 94 VAL A N 1
ATOM 796 C CA . VAL A 1 94 ? -3.295 23.656 3.639 1 93.75 94 VAL A CA 1
ATOM 797 C C . VAL A 1 94 ? -1.856 23.188 3.844 1 93.75 94 VAL A C 1
ATOM 799 O O . VAL A 1 94 ? -1.567 22.453 4.785 1 93.75 94 VAL A O 1
ATOM 802 N N . LEU A 1 95 ? -0.988 23.656 2.984 1 95.38 95 LEU A N 1
ATOM 803 C CA . LEU A 1 95 ? 0.416 23.297 3.137 1 95.38 95 LEU A CA 1
ATOM 804 C C . LEU A 1 95 ? 0.938 23.703 4.508 1 95.38 95 LEU A C 1
ATOM 806 O O . LEU A 1 95 ? 1.599 22.922 5.188 1 95.38 95 LEU A O 1
ATOM 810 N N . LYS A 1 96 ? 0.643 24.922 4.871 1 96.25 96 LYS A N 1
ATOM 811 C CA . LYS A 1 96 ? 1.087 25.422 6.172 1 96.25 96 LYS A CA 1
ATOM 812 C C . LYS A 1 96 ? 0.531 24.562 7.305 1 96.25 96 LYS A C 1
ATOM 814 O O . LYS A 1 96 ? 1.243 24.25 8.266 1 96.25 96 LYS A O 1
ATOM 819 N N . ALA A 1 97 ? -0.739 24.188 7.242 1 95.75 97 ALA A N 1
ATOM 820 C CA . ALA A 1 97 ? -1.364 23.344 8.266 1 95.75 97 ALA A CA 1
ATOM 821 C C . ALA A 1 97 ? -0.641 22.016 8.391 1 95.75 97 ALA A C 1
ATOM 823 O O . ALA A 1 97 ? -0.422 21.531 9.508 1 95.75 97 ALA A O 1
ATOM 824 N N . PHE A 1 98 ? -0.245 21.453 7.273 1 96.81 98 PHE A N 1
ATOM 825 C CA . PHE A 1 98 ? 0.442 20.156 7.289 1 96.81 98 PHE A CA 1
ATOM 826 C C . PHE A 1 98 ? 1.855 20.312 7.84 1 96.81 98 PHE A C 1
ATOM 828 O O . PHE A 1 98 ? 2.334 19.453 8.578 1 96.81 98 PHE A O 1
ATOM 835 N N . VAL A 1 99 ? 2.533 21.344 7.477 1 96.69 99 VAL A N 1
ATOM 836 C CA . VAL A 1 99 ? 3.877 21.609 7.98 1 96.69 99 VAL A CA 1
ATOM 837 C C . VAL A 1 99 ? 3.832 21.797 9.5 1 96.69 99 VAL A C 1
ATOM 839 O O . VAL A 1 99 ? 4.645 21.203 10.219 1 96.69 99 VAL A O 1
ATOM 842 N N . ASP A 1 100 ? 2.848 22.578 9.961 1 95.94 100 ASP A N 1
ATOM 843 C CA . ASP A 1 100 ? 2.691 22.797 11.398 1 95.94 100 ASP A CA 1
ATOM 844 C C . ASP A 1 100 ? 2.369 21.484 12.117 1 95.94 100 ASP A C 1
ATOM 846 O O . ASP A 1 100 ? 2.885 21.234 13.211 1 95.94 100 ASP A O 1
ATOM 850 N N . TYR A 1 101 ? 1.546 20.719 11.555 1 95.5 101 TYR A N 1
ATOM 851 C CA . TYR A 1 101 ? 1.172 19.438 12.133 1 95.5 101 TYR A CA 1
ATOM 852 C C . TYR A 1 101 ? 2.381 18.516 12.25 1 95.5 101 TYR A C 1
ATOM 854 O O . TYR A 1 101 ? 2.584 17.875 13.289 1 95.5 101 TYR A O 1
ATOM 862 N N . LEU A 1 102 ? 3.172 18.484 11.219 1 95.56 102 LEU A N 1
ATOM 863 C CA . LEU A 1 102 ? 4.367 17.656 11.195 1 95.56 102 LEU A CA 1
ATOM 864 C C . LEU A 1 102 ? 5.363 18.109 12.258 1 95.56 102 LEU A C 1
ATOM 866 O O . LEU A 1 102 ? 6.031 17.281 12.883 1 95.56 102 LEU A O 1
ATOM 870 N N . ALA A 1 103 ? 5.504 19.406 12.391 1 93.69 103 ALA A N 1
ATOM 871 C CA . ALA A 1 103 ? 6.402 19.938 13.414 1 93.69 103 ALA A CA 1
ATOM 872 C C . ALA A 1 103 ? 6.012 19.422 14.805 1 93.69 103 ALA A C 1
ATOM 874 O O . ALA A 1 103 ? 6.875 19.031 15.594 1 93.69 103 ALA A O 1
ATOM 875 N N . LYS A 1 104 ? 4.719 19.422 15.047 1 92.06 104 LYS A N 1
ATOM 876 C CA . LYS A 1 104 ? 4.227 18.906 16.312 1 92.06 104 LYS A CA 1
ATOM 877 C C . LYS A 1 104 ? 4.508 17.406 16.453 1 92.06 104 LYS A C 1
ATOM 879 O O . LYS A 1 104 ? 4.918 16.953 17.516 1 92.06 104 LYS A O 1
ATOM 884 N N . LEU A 1 105 ? 4.254 16.75 15.367 1 89.06 105 LEU A N 1
ATOM 885 C CA . LEU A 1 105 ? 4.496 15.305 15.352 1 89.06 105 LEU A CA 1
ATOM 886 C C . LEU A 1 105 ? 5.965 15 15.641 1 89.06 105 LEU A C 1
ATOM 888 O O . LEU A 1 105 ? 6.273 14.102 16.422 1 89.06 105 LEU A O 1
ATOM 892 N N . GLU A 1 106 ? 6.828 15.703 15.039 1 85.69 106 GLU A N 1
ATOM 893 C CA . GLU A 1 106 ? 8.266 15.492 15.195 1 85.69 106 GLU A CA 1
ATOM 894 C C . GLU A 1 106 ? 8.711 15.82 16.625 1 85.69 106 GLU A C 1
ATOM 896 O O . GLU A 1 106 ? 9.594 15.148 17.156 1 85.69 106 GLU A O 1
ATOM 901 N N . GLU A 1 107 ? 8.109 16.812 17.156 1 85 107 GLU A N 1
ATOM 902 C CA . GLU A 1 107 ? 8.383 17.125 18.562 1 85 107 GLU A CA 1
ATOM 903 C C . GLU A 1 107 ? 8.016 15.961 19.469 1 85 107 GLU A C 1
ATOM 905 O O . GLU A 1 107 ? 8.758 15.633 20.391 1 85 107 GLU A O 1
ATOM 910 N N . GLU A 1 108 ? 6.957 15.344 19.172 1 81.69 108 GLU A N 1
ATOM 911 C CA . GLU A 1 108 ? 6.512 14.188 19.953 1 81.69 108 GLU A CA 1
ATOM 912 C C . GLU A 1 108 ? 7.441 12.992 19.75 1 81.69 108 GLU A C 1
ATOM 914 O O . GLU A 1 108 ? 7.719 12.25 20.688 1 81.69 108 GLU A O 1
ATOM 919 N N . LEU A 1 109 ? 7.883 12.82 18.531 1 76.31 109 LEU A N 1
ATOM 920 C CA . LEU A 1 109 ? 8.789 11.719 18.203 1 76.31 109 LEU A CA 1
ATOM 921 C C . LEU A 1 109 ? 10.133 11.898 18.906 1 76.31 109 LEU A C 1
ATOM 923 O O . LEU A 1 109 ? 10.75 10.93 19.328 1 76.31 109 LEU A O 1
ATOM 927 N N . LEU A 1 110 ? 10.633 13.086 19.016 1 76.81 110 LEU A N 1
ATOM 928 C CA . LEU A 1 110 ? 11.898 13.398 19.672 1 76.81 110 LEU A CA 1
ATOM 929 C C . LEU A 1 110 ? 11.836 13.086 21.156 1 76.81 110 LEU A C 1
ATOM 931 O O . LEU A 1 110 ? 12.836 12.703 21.766 1 76.81 110 LEU A O 1
ATOM 935 N N . LYS A 1 111 ? 10.711 13.234 21.625 1 77.94 111 LYS A N 1
ATOM 936 C CA . LYS A 1 111 ? 10.523 12.898 23.031 1 77.94 111 LYS A CA 1
ATOM 937 C C . LYS A 1 111 ? 10.586 11.383 23.234 1 77.94 111 LYS A C 1
ATOM 939 O O . LYS A 1 111 ? 10.93 10.922 24.328 1 77.94 111 LYS A O 1
ATOM 944 N N . ALA A 1 112 ? 10.281 10.727 22.141 1 69 112 ALA A N 1
ATOM 945 C CA . ALA A 1 112 ? 10.273 9.266 22.234 1 69 112 ALA A CA 1
ATOM 946 C C . ALA A 1 112 ? 11.68 8.703 22.094 1 69 112 ALA A C 1
ATOM 948 O O . ALA A 1 112 ? 12.562 9.344 21.516 1 69 112 ALA A O 1
ATOM 949 N N . GLU A 1 113 ? 12.156 7.699 22.953 1 59.84 113 GLU A N 1
ATOM 950 C CA . GLU A 1 113 ? 13.484 7.125 23.141 1 59.84 113 GLU A CA 1
ATOM 951 C C . GLU A 1 113 ? 14.125 6.766 21.812 1 59.84 113 GLU A C 1
ATOM 953 O O . GLU A 1 113 ? 15.344 6.617 21.719 1 59.84 113 GLU A O 1
ATOM 958 N N . GLU A 1 114 ? 13.359 6.645 20.781 1 61.72 114 GLU A N 1
ATOM 959 C CA . GLU A 1 114 ? 14 6.215 19.547 1 61.72 114 GLU A CA 1
ATOM 960 C C . GLU A 1 114 ? 14.117 7.371 18.562 1 61.72 114 GLU A C 1
ATOM 962 O O . GLU A 1 114 ? 13.117 7.836 18.016 1 61.72 114 GLU A O 1
ATOM 967 N N . ALA A 1 115 ? 15.328 7.953 18.641 1 69.38 115 ALA A N 1
ATOM 968 C CA . ALA A 1 115 ? 15.617 9.078 17.75 1 69.38 115 ALA A CA 1
ATOM 969 C C . ALA A 1 115 ? 15.578 8.648 16.297 1 69.38 115 ALA A C 1
ATOM 971 O O . ALA A 1 115 ? 16.078 7.578 15.938 1 69.38 115 ALA A O 1
ATOM 972 N N . LEU A 1 116 ? 14.727 9.336 15.523 1 80 116 LEU A N 1
ATOM 973 C CA . LEU A 1 116 ? 14.742 9.18 14.07 1 80 116 LEU A CA 1
ATOM 974 C C . LEU A 1 116 ? 16.109 9.555 13.5 1 80 116 LEU A C 1
ATOM 976 O O . LEU A 1 116 ? 16.672 10.594 13.852 1 80 116 LEU A O 1
ATOM 980 N N . PRO A 1 117 ? 16.734 8.633 12.805 1 90.06 117 PRO A N 1
ATOM 981 C CA . PRO A 1 117 ? 17.969 9.055 12.117 1 90.06 117 PRO A CA 1
ATOM 982 C C . PRO A 1 117 ? 17.766 10.281 11.242 1 90.06 117 PRO A C 1
ATOM 984 O O . PRO A 1 117 ? 16.625 10.648 10.938 1 90.06 117 PRO A O 1
ATOM 987 N N . PRO A 1 118 ? 18.875 10.938 10.898 1 93.75 118 PRO A N 1
ATOM 988 C CA . PRO A 1 118 ? 18.75 12.086 10 1 93.75 118 PRO A CA 1
ATOM 989 C C . PRO A 1 118 ? 18.047 11.727 8.68 1 93.75 118 PRO A C 1
ATOM 991 O O . PRO A 1 118 ? 18.203 10.609 8.188 1 93.75 118 PRO A O 1
ATOM 994 N N . LEU A 1 119 ? 17.312 12.648 8.227 1 95 119 LEU A N 1
ATOM 995 C CA . LEU A 1 119 ? 16.656 12.531 6.926 1 95 119 LEU A CA 1
ATOM 996 C C . LEU A 1 119 ? 17.422 13.328 5.871 1 95 119 LEU A C 1
ATOM 998 O O . LEU A 1 119 ? 18 14.375 6.172 1 95 119 LEU A O 1
ATOM 1002 N N . ASP A 1 120 ? 17.438 12.812 4.676 1 95.06 120 ASP A N 1
ATOM 1003 C CA . ASP A 1 120 ? 18.094 13.609 3.635 1 95.06 120 ASP A CA 1
ATOM 1004 C C . ASP A 1 120 ? 17.234 14.812 3.26 1 95.06 120 ASP A C 1
ATOM 1006 O O . ASP A 1 120 ? 16.078 14.938 3.709 1 95.06 120 ASP A O 1
ATOM 1010 N N . GLU A 1 121 ? 17.797 15.75 2.465 1 96.12 121 GLU A N 1
ATOM 1011 C CA . GLU A 1 121 ? 17.141 17.016 2.139 1 96.12 121 GLU A CA 1
ATOM 1012 C C . GLU A 1 121 ? 15.836 16.766 1.386 1 96.12 121 GLU A C 1
ATOM 1014 O O . GLU A 1 121 ? 14.82 17.422 1.669 1 96.12 121 GLU A O 1
ATOM 1019 N N . GLU A 1 122 ? 15.844 15.82 0.465 1 94.88 122 GLU A N 1
ATOM 1020 C CA . GLU A 1 122 ? 14.648 15.547 -0.327 1 94.88 122 GLU A CA 1
ATOM 1021 C C . GLU A 1 122 ? 13.516 15.039 0.551 1 94.88 122 GLU A C 1
ATOM 1023 O O . GLU A 1 122 ? 12.367 15.477 0.415 1 94.88 122 GLU A O 1
ATOM 1028 N N . LEU A 1 123 ? 13.805 14.094 1.41 1 96.19 123 LEU A N 1
ATOM 1029 C CA . LEU A 1 123 ? 12.789 13.578 2.322 1 96.19 123 LEU A CA 1
ATOM 1030 C C . LEU A 1 123 ? 12.266 14.68 3.232 1 96.19 123 LEU A C 1
ATOM 1032 O O . LEU A 1 123 ? 11.055 14.773 3.471 1 96.19 123 LEU A O 1
ATOM 1036 N N . HIS A 1 124 ? 13.148 15.578 3.719 1 95.31 124 HIS A N 1
ATOM 1037 C CA . HIS A 1 124 ? 12.727 16.703 4.551 1 95.31 124 HIS A CA 1
ATOM 1038 C C . HIS A 1 124 ? 11.727 17.578 3.822 1 95.31 124 HIS A C 1
ATOM 1040 O O . HIS A 1 124 ? 10.734 18.031 4.414 1 95.31 124 HIS A O 1
ATOM 1046 N N . GLN A 1 125 ? 11.914 17.766 2.602 1 96 125 GLN A N 1
ATOM 1047 C CA . GLN A 1 125 ? 11.086 18.656 1.812 1 96 125 GLN A CA 1
ATOM 1048 C C . GLN A 1 125 ? 9.758 18 1.447 1 96 125 GLN A C 1
ATOM 1050 O O . GLN A 1 125 ? 8.766 18.703 1.206 1 96 125 GLN A O 1
ATOM 1055 N N . LYS A 1 126 ? 9.703 16.641 1.504 1 97.12 126 LYS A N 1
ATOM 1056 C CA . LYS A 1 126 ? 8.547 15.938 0.973 1 97.12 126 LYS A CA 1
ATOM 1057 C C . LYS A 1 126 ? 7.668 15.391 2.1 1 97.12 126 LYS A C 1
ATOM 1059 O O . LYS A 1 126 ? 6.625 14.781 1.845 1 97.12 126 LYS A O 1
ATOM 1064 N N . LYS A 1 127 ? 7.977 15.711 3.381 1 97.25 127 LYS A N 1
ATOM 1065 C CA . LYS A 1 127 ? 7.238 15.156 4.512 1 97.25 127 LYS A CA 1
ATOM 1066 C C . LYS A 1 127 ? 5.762 15.523 4.441 1 97.25 127 LYS A C 1
ATOM 1068 O O . LYS A 1 127 ? 4.891 14.664 4.605 1 97.25 127 LYS A O 1
ATOM 1073 N N . ALA A 1 128 ? 5.566 16.797 4.168 1 97.62 128 ALA A N 1
ATOM 1074 C CA . ALA A 1 128 ? 4.18 17.25 4.098 1 97.62 128 ALA A CA 1
ATOM 1075 C C . ALA A 1 128 ? 3.451 16.594 2.924 1 97.62 128 ALA A C 1
ATOM 1077 O O . ALA A 1 128 ? 2.277 16.25 3.035 1 97.62 128 ALA A O 1
ATOM 1078 N N . ASP A 1 129 ? 4.141 16.391 1.814 1 97.69 129 ASP A N 1
ATOM 1079 C CA . ASP A 1 129 ? 3.551 15.789 0.625 1 97.69 129 ASP A CA 1
ATOM 1080 C C . ASP A 1 129 ? 3.225 14.32 0.864 1 97.69 129 ASP A C 1
ATOM 1082 O O . ASP A 1 129 ? 2.211 13.812 0.377 1 97.69 129 ASP A O 1
ATOM 1086 N N . ILE A 1 130 ? 4.078 13.648 1.608 1 96.75 130 ILE A N 1
ATOM 1087 C CA . ILE A 1 130 ? 3.83 12.258 1.956 1 96.75 130 ILE A CA 1
ATOM 1088 C C . ILE A 1 130 ? 2.586 12.156 2.836 1 96.75 130 ILE A C 1
ATOM 1090 O O . ILE A 1 130 ? 1.669 11.383 2.541 1 96.75 130 ILE A O 1
ATOM 1094 N N . LEU A 1 131 ? 2.543 12.984 3.867 1 96.94 131 LEU A N 1
ATOM 1095 C CA . LEU A 1 131 ? 1.402 12.969 4.777 1 96.94 131 LEU A CA 1
ATOM 1096 C C . LEU A 1 131 ? 0.113 13.312 4.039 1 96.94 131 LEU A C 1
ATOM 1098 O O . LEU A 1 131 ? -0.917 12.672 4.242 1 96.94 131 LEU A O 1
ATOM 1102 N N . GLY A 1 132 ? 0.19 14.336 3.252 1 97.06 132 GLY A N 1
ATOM 1103 C CA . GLY A 1 132 ? -0.964 14.727 2.459 1 97.06 132 GLY A CA 1
ATOM 1104 C C . GLY A 1 132 ? -1.413 13.656 1.484 1 97.06 132 GLY A C 1
ATOM 1105 O O . GLY A 1 132 ? -2.613 13.461 1.281 1 97.06 132 GLY A O 1
ATOM 1106 N N . GLY A 1 133 ? -0.453 12.969 0.829 1 96.12 133 GLY A N 1
ATOM 1107 C CA . GLY A 1 133 ? -0.787 11.852 -0.036 1 96.12 133 GLY A CA 1
ATOM 1108 C C . GLY A 1 133 ? -1.509 10.727 0.69 1 96.12 133 GLY A C 1
ATOM 1109 O O . GLY A 1 133 ? -2.486 10.18 0.177 1 96.12 133 GLY A O 1
ATOM 1110 N N . ILE A 1 134 ? -1.03 10.398 1.86 1 95.56 134 ILE A N 1
ATOM 1111 C CA . ILE A 1 134 ? -1.668 9.359 2.66 1 95.56 134 ILE A CA 1
ATOM 1112 C C . ILE A 1 134 ? -3.09 9.789 3.021 1 95.56 134 ILE A C 1
ATOM 1114 O O . ILE A 1 134 ? -4.016 8.969 2.996 1 95.56 134 ILE A O 1
ATOM 1118 N N . MET A 1 135 ? -3.225 11.078 3.395 1 96.25 135 MET A N 1
ATOM 1119 C CA . MET A 1 135 ? -4.543 11.609 3.723 1 96.25 135 MET A CA 1
ATOM 1120 C C . MET A 1 135 ? -5.504 11.445 2.549 1 96.25 135 MET A C 1
ATOM 1122 O O . MET A 1 135 ? -6.637 10.992 2.727 1 96.25 135 MET A O 1
ATOM 1126 N N . LEU A 1 136 ? -5.066 11.781 1.395 1 95.62 136 LEU A N 1
ATOM 1127 C CA . LEU A 1 136 ? -5.91 11.672 0.212 1 95.62 136 LEU A CA 1
ATOM 1128 C C . LEU A 1 136 ? -6.191 10.211 -0.123 1 95.62 136 LEU A C 1
ATOM 1130 O O . LEU A 1 136 ? -7.273 9.875 -0.606 1 95.62 136 LEU A O 1
ATOM 1134 N N . MET A 1 137 ? -5.141 9.414 0.07 1 94.75 137 MET A N 1
ATOM 1135 C CA . MET A 1 137 ? -5.344 7.98 -0.129 1 94.75 137 MET A CA 1
ATOM 1136 C C . MET A 1 137 ? -6.434 7.453 0.797 1 94.75 137 MET A C 1
ATOM 1138 O O . MET A 1 137 ? -7.285 6.668 0.376 1 94.75 137 MET A O 1
ATOM 1142 N N . PHE A 1 138 ? -6.434 7.855 2.021 1 95.12 138 PHE A N 1
ATOM 1143 C CA . PHE A 1 138 ? -7.48 7.504 2.973 1 95.12 138 PHE A CA 1
ATOM 1144 C C . PHE A 1 138 ? -8.852 7.902 2.439 1 95.12 138 PHE A C 1
ATOM 1146 O O . PHE A 1 138 ? -9.773 7.086 2.41 1 95.12 138 PHE A O 1
ATOM 1153 N N . ALA A 1 139 ? -8.953 9.117 2.029 1 95.25 139 ALA A N 1
ATOM 1154 C CA . ALA A 1 139 ? -10.234 9.633 1.539 1 95.25 139 ALA A CA 1
ATOM 1155 C C . ALA A 1 139 ? -10.727 8.828 0.344 1 95.25 139 ALA A C 1
ATOM 1157 O O . ALA A 1 139 ? -11.914 8.492 0.265 1 95.25 139 ALA A O 1
ATOM 1158 N N . SER A 1 140 ? -9.844 8.516 -0.519 1 93.5 140 SER A N 1
ATOM 1159 C CA . SER A 1 140 ? -10.203 7.812 -1.744 1 93.5 140 SER A CA 1
ATOM 1160 C C . SER A 1 140 ? -10.664 6.391 -1.445 1 93.5 140 SER A C 1
ATOM 1162 O O . SER A 1 140 ? -11.641 5.914 -2.031 1 93.5 140 SER A O 1
ATOM 1164 N N . VAL A 1 141 ? -9.922 5.738 -0.546 1 92.44 141 VAL A N 1
ATOM 1165 C CA . VAL A 1 141 ? -10.297 4.379 -0.174 1 92.44 141 VAL A CA 1
ATOM 1166 C C . VAL A 1 141 ? -11.641 4.387 0.539 1 92.44 141 VAL A C 1
ATOM 1168 O O . VAL A 1 141 ? -12.516 3.564 0.247 1 92.44 141 VAL A O 1
ATOM 1171 N N . ALA A 1 142 ? -11.828 5.324 1.423 1 92.62 142 ALA A N 1
ATOM 1172 C CA . ALA A 1 142 ? -13.102 5.434 2.129 1 92.62 142 ALA A CA 1
ATOM 1173 C C . ALA A 1 142 ? -14.258 5.629 1.151 1 92.62 142 ALA A C 1
ATOM 1175 O O . ALA A 1 142 ? -15.312 5.012 1.299 1 92.62 142 ALA A O 1
ATOM 1176 N N . LYS A 1 143 ? -14.031 6.453 0.181 1 91.81 143 LYS A N 1
ATOM 1177 C CA . LYS A 1 143 ? -15.055 6.715 -0.825 1 91.81 143 LYS A CA 1
ATOM 1178 C C . LYS A 1 143 ? -15.375 5.457 -1.629 1 91.81 143 LYS A C 1
ATOM 1180 O O . LYS A 1 143 ? -16.547 5.176 -1.911 1 91.81 143 LYS A O 1
ATOM 1185 N N . GLN A 1 144 ? -14.344 4.719 -1.981 1 89.31 144 GLN A N 1
ATOM 1186 C CA . GLN A 1 144 ? -14.531 3.496 -2.756 1 89.31 144 GLN A CA 1
ATOM 1187 C C . GLN A 1 144 ? -15.281 2.443 -1.945 1 89.31 144 GLN A C 1
ATOM 1189 O O . GLN A 1 144 ? -16.125 1.716 -2.486 1 89.31 144 GLN A O 1
ATOM 1194 N N . ILE A 1 145 ? -15.008 2.381 -0.669 1 86.06 145 ILE A N 1
ATOM 1195 C CA . ILE A 1 145 ? -15.625 1.384 0.197 1 86.06 145 ILE A CA 1
ATOM 1196 C C . ILE A 1 145 ? -17.094 1.732 0.417 1 86.06 145 ILE A C 1
ATOM 1198 O O . ILE A 1 145 ? -17.969 0.857 0.365 1 86.06 145 ILE A O 1
ATOM 1202 N N . ASN A 1 146 ? -17.328 2.945 0.633 1 83.75 146 ASN A N 1
ATOM 1203 C CA . ASN A 1 146 ? -18.688 3.379 0.938 1 83.75 146 ASN A CA 1
ATOM 1204 C C . ASN A 1 146 ? -19.531 3.467 -0.323 1 83.75 146 ASN A C 1
ATOM 1206 O O . ASN A 1 146 ? -20.75 3.221 -0.277 1 83.75 146 ASN A O 1
ATOM 1210 N N . GLY A 1 147 ? -18.953 3.863 -1.368 1 81.12 147 GLY A N 1
ATOM 1211 C CA . GLY A 1 147 ? -19.656 3.994 -2.629 1 81.12 147 GLY A CA 1
ATOM 1212 C C . GLY A 1 147 ? -20.469 5.277 -2.729 1 81.12 147 GLY A C 1
ATOM 1213 O O . GLY A 1 147 ? -21.391 5.379 -3.545 1 81.12 147 GLY A O 1
ATOM 1214 N N . AS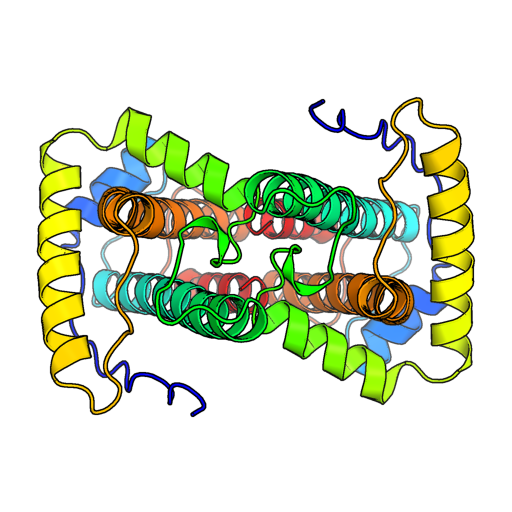P A 1 148 ? -20.234 6.18 -1.677 1 84.25 148 ASP A N 1
ATOM 1215 C CA . ASP A 1 148 ? -20.938 7.457 -1.725 1 84.25 148 ASP A CA 1
ATOM 1216 C C . ASP A 1 148 ? -20.031 8.609 -1.298 1 84.25 148 ASP A C 1
ATOM 1218 O O . ASP A 1 148 ? -18.828 8.406 -1.074 1 84.25 148 ASP A O 1
ATOM 1222 N N . ARG A 1 149 ? -20.594 9.773 -1.226 1 88.62 149 ARG A N 1
ATOM 1223 C CA . ARG A 1 149 ? -19.812 10.984 -1.001 1 88.62 149 ARG A CA 1
ATOM 1224 C C . ARG A 1 149 ? -19.703 11.297 0.487 1 88.62 149 ARG A C 1
ATOM 1226 O O . ARG A 1 149 ? -19.094 12.305 0.873 1 88.62 149 ARG A O 1
ATOM 1233 N N . LYS A 1 150 ? -20.141 10.461 1.308 1 89.81 150 LYS A N 1
ATOM 1234 C CA . LYS A 1 150 ? -20.109 10.758 2.738 1 89.81 150 LYS A CA 1
ATOM 1235 C C . LYS A 1 150 ? -19.234 9.766 3.486 1 89.81 150 LYS A C 1
ATOM 1237 O O . LYS A 1 150 ? -19.281 8.555 3.23 1 89.81 150 LYS A O 1
ATOM 1242 N N . LEU A 1 151 ? -18.453 10.266 4.293 1 91.12 151 LEU A N 1
ATOM 1243 C CA . LEU A 1 151 ? -17.672 9.438 5.207 1 91.12 151 LEU A CA 1
ATOM 1244 C C . LEU A 1 151 ? -18.469 9.148 6.48 1 91.12 151 LEU A C 1
ATOM 1246 O O . LEU A 1 151 ? -18.719 10.055 7.281 1 91.12 151 LEU A O 1
ATOM 1250 N N . TYR A 1 152 ? -18.781 7.953 6.656 1 86.12 152 TYR A N 1
ATOM 1251 C CA . TYR A 1 152 ? -19.5 7.516 7.852 1 86.12 152 TYR A CA 1
ATOM 1252 C C . TYR A 1 152 ? -18.531 7.027 8.914 1 86.12 152 TYR A C 1
ATOM 1254 O O . TYR A 1 152 ? -17.453 6.52 8.602 1 86.12 152 TYR A O 1
ATOM 1262 N N . ALA A 1 153 ? -18.938 7.176 10.156 1 83.69 153 ALA A N 1
ATOM 1263 C CA . ALA A 1 153 ? -18.109 6.75 11.281 1 83.69 153 ALA A CA 1
ATOM 1264 C C . ALA A 1 153 ? -17.766 5.27 11.172 1 83.69 153 ALA A C 1
ATOM 1266 O O . ALA A 1 153 ? -16.641 4.863 11.5 1 83.69 153 ALA A O 1
ATOM 1267 N N . GLU A 1 154 ? -18.688 4.488 10.578 1 84.44 154 GLU A N 1
ATOM 1268 C CA . GLU A 1 154 ? -18.516 3.039 10.516 1 84.44 154 GLU A CA 1
ATOM 1269 C C . GLU A 1 154 ? -17.5 2.648 9.445 1 84.44 154 GLU A C 1
ATOM 1271 O O . GLU A 1 154 ? -16.969 1.538 9.461 1 84.44 154 GLU A O 1
ATOM 1276 N N . SER A 1 155 ? -17.266 3.574 8.531 1 87.56 155 SER A N 1
ATOM 1277 C CA . SER A 1 155 ? -16.359 3.27 7.43 1 87.56 155 SER A CA 1
ATOM 1278 C C . SER A 1 155 ? -14.906 3.512 7.824 1 87.56 155 SER A C 1
ATOM 1280 O O . SER A 1 155 ? -13.984 3.002 7.176 1 87.56 155 SER A O 1
ATOM 1282 N N . ILE A 1 156 ? -14.719 4.289 8.922 1 89.62 156 ILE A N 1
ATOM 1283 C CA . ILE A 1 156 ? -13.375 4.715 9.289 1 89.62 156 ILE A CA 1
ATOM 1284 C C . ILE A 1 156 ? -12.562 3.508 9.758 1 89.62 156 ILE A C 1
ATOM 1286 O O . ILE A 1 156 ? -11.461 3.266 9.258 1 89.62 156 ILE A O 1
ATOM 1290 N N . PRO A 1 157 ? -13.172 2.641 10.57 1 87.81 157 PRO A N 1
ATOM 1291 C CA . PRO A 1 157 ? -12.391 1.473 10.977 1 87.81 157 PRO A CA 1
ATOM 1292 C C . PRO A 1 157 ? -12.094 0.527 9.812 1 87.81 157 PRO A C 1
ATOM 1294 O O . PRO A 1 157 ? -11.016 -0.07 9.75 1 87.81 157 PRO A O 1
ATOM 1297 N N . VAL A 1 158 ? -13.039 0.417 8.898 1 87.56 158 VAL A N 1
ATOM 1298 C CA . VAL A 1 158 ? -12.836 -0.458 7.75 1 87.56 158 VAL A CA 1
ATOM 1299 C C . VAL A 1 158 ? -11.75 0.121 6.844 1 87.56 158 VAL A C 1
ATOM 1301 O O . VAL A 1 158 ? -10.852 -0.6 6.402 1 87.56 158 VAL A O 1
ATOM 1304 N N . THR A 1 159 ? -11.82 1.435 6.594 1 92.38 159 THR A N 1
ATOM 1305 C CA . THR A 1 159 ? -10.812 2.113 5.785 1 92.38 159 THR A CA 1
ATOM 1306 C C . THR A 1 159 ? -9.422 1.956 6.402 1 92.38 159 THR A C 1
ATOM 1308 O O . THR A 1 159 ? -8.461 1.653 5.699 1 92.38 159 THR A O 1
ATOM 1311 N N . ARG A 1 160 ? -9.391 2.09 7.699 1 90.88 160 ARG A N 1
ATOM 1312 C CA . ARG A 1 160 ? -8.133 1.939 8.422 1 90.88 160 ARG A CA 1
ATOM 1313 C C . ARG A 1 160 ? -7.555 0.541 8.234 1 90.88 160 ARG A C 1
ATOM 1315 O O . ARG A 1 160 ? -6.371 0.388 7.934 1 90.88 160 ARG A O 1
ATOM 1322 N N . GLU A 1 161 ? -8.383 -0.443 8.391 1 88.25 161 GLU A N 1
ATOM 1323 C CA . GLU A 1 161 ? -7.922 -1.821 8.266 1 88.25 161 GLU A CA 1
ATOM 1324 C C . GLU A 1 161 ? -7.438 -2.113 6.852 1 88.25 161 GLU A C 1
ATOM 1326 O O . GLU A 1 161 ? -6.422 -2.789 6.664 1 88.25 161 GLU A O 1
ATOM 1331 N N . VAL A 1 162 ? -8.156 -1.566 5.938 1 89.44 162 VAL A N 1
ATOM 1332 C CA . VAL A 1 162 ? -7.785 -1.768 4.543 1 89.44 162 VAL A CA 1
ATOM 1333 C C . VAL A 1 162 ? -6.449 -1.083 4.258 1 89.44 162 VAL A C 1
ATOM 1335 O O . VAL A 1 162 ? -5.551 -1.686 3.666 1 89.44 162 VAL A O 1
ATOM 1338 N N . LEU A 1 163 ? -6.297 0.07 4.777 1 89.75 163 LEU A N 1
ATOM 1339 C CA . LEU A 1 163 ? -5.062 0.813 4.539 1 89.75 163 LEU A CA 1
ATOM 1340 C C . LEU A 1 163 ? -3.887 0.156 5.254 1 89.75 163 LEU A C 1
ATOM 1342 O O . LEU A 1 163 ? -2.783 0.09 4.711 1 89.75 163 LEU A O 1
ATOM 1346 N N . ARG A 1 164 ? -4.152 -0.37 6.441 1 79 164 ARG A N 1
ATOM 1347 C CA . ARG A 1 164 ? -3.105 -1.041 7.203 1 79 164 ARG A CA 1
ATOM 1348 C C . ARG A 1 164 ? -2.646 -2.314 6.504 1 79 164 ARG A C 1
ATOM 1350 O O . ARG A 1 164 ? -1.489 -2.721 6.637 1 79 164 ARG A O 1
ATOM 1357 N N . THR A 1 165 ? -3.545 -2.912 5.891 1 75.44 165 THR A N 1
ATOM 1358 C CA . THR A 1 165 ? -3.197 -4.113 5.137 1 75.44 165 THR A CA 1
ATOM 1359 C C . THR A 1 165 ? -2.295 -3.77 3.955 1 75.44 165 THR A C 1
ATOM 1361 O O . THR A 1 165 ? -1.532 -4.613 3.484 1 75.44 165 THR A O 1
ATOM 1364 N N . MET A 1 166 ? -2.275 -2.545 3.59 1 61.75 166 MET A N 1
ATOM 1365 C CA . MET A 1 166 ? -1.635 -2.133 2.344 1 61.75 166 MET A CA 1
ATOM 1366 C C . MET A 1 166 ? -0.26 -1.528 2.613 1 61.75 166 MET A C 1
ATOM 1368 O O . MET A 1 166 ? 0.527 -1.329 1.687 1 61.75 166 MET A O 1
ATOM 1372 N N . ILE A 1 167 ? 0.096 -1.241 3.924 1 62.41 167 ILE A N 1
ATOM 1373 C CA . ILE A 1 167 ? 1.382 -0.618 4.215 1 62.41 167 ILE A CA 1
ATOM 1374 C C . ILE A 1 167 ? 2.223 -1.551 5.086 1 62.41 167 ILE A C 1
ATOM 1376 O O . ILE A 1 167 ? 1.681 -2.344 5.859 1 62.41 167 ILE A O 1
ATOM 1380 N N . MET B 1 1 ? 14.336 4.488 -18.922 1 25.88 1 MET B N 1
ATOM 1381 C CA . MET B 1 1 ? 13.266 3.879 -19.703 1 25.88 1 MET B CA 1
ATOM 1382 C C . MET B 1 1 ? 12.094 3.477 -18.812 1 25.88 1 MET B C 1
ATOM 1384 O O . MET B 1 1 ? 12.281 2.809 -17.797 1 25.88 1 MET B O 1
ATOM 1388 N N . ARG B 1 2 ? 11.055 4.277 -18.781 1 37.12 2 ARG B N 1
ATOM 1389 C CA . ARG B 1 2 ? 9.828 3.973 -18.047 1 37.12 2 ARG B CA 1
ATOM 1390 C C . ARG B 1 2 ? 9.328 2.572 -18.375 1 37.12 2 ARG B C 1
ATOM 1392 O O . ARG B 1 2 ? 9.172 2.223 -19.547 1 37.12 2 ARG B O 1
ATOM 1399 N N . LEU B 1 3 ? 9.617 1.572 -17.609 1 41.94 3 LEU B N 1
ATOM 1400 C CA . LEU B 1 3 ? 8.945 0.312 -17.922 1 41.94 3 LEU B CA 1
ATOM 1401 C C . LEU B 1 3 ? 7.508 0.553 -18.359 1 41.94 3 LEU B C 1
ATOM 1403 O O . LEU B 1 3 ? 6.719 1.144 -17.625 1 41.94 3 LEU B O 1
ATOM 1407 N N . LYS B 1 4 ? 7.309 0.628 -19.625 1 46.25 4 LYS B N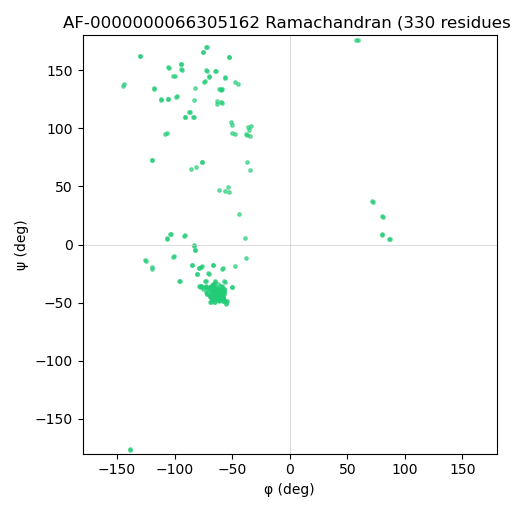 1
ATOM 1408 C CA . LYS B 1 4 ? 5.949 0.75 -20.141 1 46.25 4 LYS B CA 1
ATOM 1409 C C . LYS B 1 4 ? 5.004 -0.231 -19.453 1 46.25 4 LYS B C 1
ATOM 1411 O O . LYS B 1 4 ? 5.438 -1.271 -18.969 1 46.25 4 LYS B O 1
ATOM 1416 N N . LYS B 1 5 ? 3.943 0.379 -19.219 1 49.47 5 LYS B N 1
ATOM 1417 C CA . LYS B 1 5 ? 2.846 -0.456 -18.734 1 49.47 5 LYS B CA 1
ATOM 1418 C C . LYS B 1 5 ? 2.887 -1.84 -19.375 1 49.47 5 LYS B C 1
ATOM 1420 O O . LYS B 1 5 ? 2.893 -1.961 -20.609 1 49.47 5 LYS B O 1
ATOM 1425 N N . LEU B 1 6 ? 3.447 -2.775 -18.859 1 44.19 6 LEU B N 1
ATOM 1426 C CA . LEU B 1 6 ? 3.33 -4.117 -19.406 1 44.19 6 LEU B CA 1
ATOM 1427 C C . LEU B 1 6 ? 1.935 -4.352 -19.969 1 44.19 6 LEU B C 1
ATOM 1429 O O . LEU B 1 6 ? 0.935 -4.051 -19.328 1 44.19 6 LEU B O 1
ATOM 1433 N N . PRO B 1 7 ? 1.731 -4.285 -21.297 1 42.81 7 PRO B N 1
ATOM 1434 C CA . PRO B 1 7 ? 0.414 -4.68 -21.797 1 42.81 7 PRO B CA 1
ATOM 1435 C C . PRO B 1 7 ? -0.182 -5.859 -21.031 1 42.81 7 PRO B C 1
ATOM 1437 O O . PRO B 1 7 ? 0.382 -6.957 -21.047 1 42.81 7 PRO B O 1
ATOM 1440 N N . ILE B 1 8 ? -0.576 -5.805 -19.953 1 47 8 ILE B N 1
ATOM 1441 C CA . ILE B 1 8 ? -1.095 -7 -19.297 1 47 8 ILE B CA 1
ATOM 1442 C C . ILE B 1 8 ? -2.217 -7.602 -20.141 1 47 8 ILE B C 1
ATOM 1444 O O . ILE B 1 8 ? -3.348 -7.109 -20.125 1 47 8 ILE B O 1
ATOM 1448 N N . ARG B 1 9 ? -2.127 -7.754 -21.359 1 48.62 9 ARG B N 1
ATOM 1449 C CA . ARG B 1 9 ? -3.033 -8.711 -21.984 1 48.62 9 ARG B CA 1
ATOM 1450 C C . ARG B 1 9 ? -3.115 -10 -21.172 1 48.62 9 ARG B C 1
ATOM 1452 O O . ARG B 1 9 ? -3.174 -11.094 -21.734 1 48.62 9 ARG B O 1
ATOM 1459 N N . ARG B 1 10 ? -2.891 -10.141 -19.797 1 56.03 10 ARG B N 1
ATOM 1460 C CA . ARG B 1 10 ? -2.406 -11.383 -19.203 1 56.03 10 ARG B CA 1
ATOM 1461 C C . ARG B 1 10 ? -3.561 -12.336 -18.906 1 56.03 10 ARG B C 1
ATOM 1463 O O . ARG B 1 10 ? -4.262 -12.172 -17.906 1 56.03 10 ARG B O 1
ATOM 1470 N N . LYS B 1 11 ? -4.047 -12.641 -20.016 1 65.25 11 LYS B N 1
ATOM 1471 C CA . LYS B 1 11 ? -4.973 -13.758 -19.891 1 65.25 11 LYS B CA 1
ATOM 1472 C C . LYS B 1 11 ? -4.266 -15 -19.359 1 65.25 11 LYS B C 1
ATOM 1474 O O . LYS B 1 11 ? -4.285 -16.062 -19.984 1 65.25 11 LYS B O 1
ATOM 1479 N N . MET B 1 12 ? -3.459 -14.852 -18.297 1 84.19 12 MET B N 1
ATOM 1480 C CA . MET B 1 12 ? -2.795 -16 -17.703 1 84.19 12 MET B CA 1
ATOM 1481 C C . MET B 1 12 ? -3.209 -16.172 -16.25 1 84.19 12 MET B C 1
ATOM 1483 O O . MET B 1 12 ? -2.385 -16.031 -15.336 1 84.19 12 MET B O 1
ATOM 1487 N N . PRO B 1 13 ? -4.391 -16.609 -16.109 1 92.81 13 PRO B N 1
ATOM 1488 C CA . PRO B 1 13 ? -4.832 -16.781 -14.719 1 92.81 13 PRO B CA 1
ATOM 1489 C C . PRO B 1 13 ? -4.129 -17.938 -14.008 1 92.81 13 PRO B C 1
ATOM 1491 O O . PRO B 1 13 ? -3.793 -18.938 -14.641 1 92.81 13 PRO B O 1
ATOM 1494 N N . MET B 1 14 ? -3.869 -17.766 -12.734 1 94 14 MET B N 1
ATOM 1495 C CA . MET B 1 14 ? -3.555 -18.906 -11.891 1 94 14 MET B CA 1
ATOM 1496 C C . MET B 1 14 ? -4.746 -19.859 -11.789 1 94 14 MET B C 1
ATOM 1498 O O . MET B 1 14 ? -5.895 -19.422 -11.875 1 94 14 MET B O 1
ATOM 1502 N N . GLU B 1 15 ? -4.371 -21.094 -11.625 1 92.31 15 GLU B N 1
ATOM 1503 C CA . GLU B 1 15 ? -5.449 -22.062 -11.477 1 92.31 15 GLU B CA 1
ATOM 1504 C C . GLU B 1 15 ? -6.328 -21.734 -10.273 1 92.31 15 GLU B C 1
ATOM 1506 O O . GLU B 1 15 ? -5.82 -21.484 -9.18 1 92.31 15 GLU B O 1
ATOM 1511 N N . LEU B 1 16 ? -7.633 -21.797 -10.523 1 93.06 16 LEU B N 1
ATOM 1512 C CA . LEU B 1 16 ? -8.594 -21.375 -9.508 1 93.06 16 LEU B CA 1
ATOM 1513 C C . LEU B 1 16 ? -8.477 -22.25 -8.258 1 93.06 16 LEU B C 1
ATOM 1515 O O . LEU B 1 16 ? -8.656 -21.766 -7.141 1 93.06 16 LEU B O 1
ATOM 1519 N N . ALA B 1 17 ? -8.172 -23.5 -8.461 1 91.5 17 ALA B N 1
ATOM 1520 C CA . ALA B 1 17 ? -8.102 -24.438 -7.34 1 91.5 17 ALA B CA 1
ATOM 1521 C C . ALA B 1 17 ? -7.074 -23.969 -6.312 1 91.5 17 ALA B C 1
ATOM 1523 O O . ALA B 1 17 ? -7.301 -24.094 -5.105 1 91.5 17 ALA B O 1
ATOM 1524 N N . TYR B 1 18 ? -5.969 -23.391 -6.758 1 92.88 18 TYR B N 1
ATOM 1525 C CA . TYR B 1 18 ? -4.926 -22.938 -5.852 1 92.88 18 TYR B CA 1
ATOM 1526 C C . TYR B 1 18 ? -5.324 -21.625 -5.176 1 92.88 18 TYR B C 1
ATOM 1528 O O . TYR B 1 18 ? -5.043 -21.422 -3.992 1 92.88 18 TYR B O 1
ATOM 1536 N N . ILE B 1 19 ? -6.004 -20.797 -5.898 1 94.75 19 ILE B N 1
ATOM 1537 C CA . ILE B 1 19 ? -6.477 -19.531 -5.332 1 94.75 19 ILE B CA 1
ATOM 1538 C C . ILE B 1 19 ? -7.488 -19.812 -4.227 1 94.75 19 ILE B C 1
ATOM 1540 O O . ILE B 1 19 ? -7.379 -19.281 -3.123 1 94.75 19 ILE B O 1
ATOM 1544 N N . GLU B 1 20 ? -8.406 -20.703 -4.543 1 93.19 20 GLU B N 1
ATOM 1545 C CA . GLU B 1 20 ? -9.445 -21.062 -3.586 1 93.19 20 GLU B CA 1
ATOM 1546 C C . GLU B 1 20 ? -8.852 -21.672 -2.318 1 93.19 20 GLU B C 1
ATOM 1548 O O . GLU B 1 20 ? -9.273 -21.344 -1.208 1 93.19 20 GLU B O 1
ATOM 1553 N N . LYS B 1 21 ? -7.984 -22.531 -2.543 1 92.56 21 LYS B N 1
ATOM 1554 C CA . LYS B 1 21 ? -7.34 -23.172 -1.399 1 92.56 21 LYS B CA 1
ATOM 1555 C C . LYS B 1 21 ? -6.66 -22.141 -0.503 1 92.56 21 LYS B C 1
ATOM 1557 O O . LYS B 1 21 ? -6.859 -22.141 0.713 1 92.56 21 LYS B O 1
ATOM 1562 N N . LEU B 1 22 ? -5.898 -21.266 -1.113 1 94.5 22 LEU B N 1
ATOM 1563 C CA . LEU B 1 22 ? -5.172 -20.25 -0.366 1 94.5 22 LEU B CA 1
ATOM 1564 C C . LEU B 1 22 ? -6.137 -19.328 0.37 1 94.5 22 LEU B C 1
ATOM 1566 O O . LEU B 1 22 ? -5.953 -19.047 1.557 1 94.5 22 LEU B O 1
ATOM 1570 N N . PHE B 1 23 ? -7.145 -18.859 -0.323 1 95.69 23 PHE B N 1
ATOM 1571 C CA . PHE B 1 23 ? -8.102 -17.938 0.27 1 95.69 23 PHE B CA 1
ATOM 1572 C C . PHE B 1 23 ? -8.828 -18.594 1.443 1 95.69 23 PHE B C 1
ATOM 1574 O O . PHE B 1 23 ? -8.984 -17.984 2.5 1 95.69 23 PHE B O 1
ATOM 1581 N N . ARG B 1 24 ? -9.234 -19.812 1.283 1 94.06 24 ARG B N 1
ATOM 1582 C CA . ARG B 1 24 ? -9.992 -20.516 2.311 1 94.06 24 ARG B CA 1
ATOM 1583 C C . ARG B 1 24 ? -9.117 -20.828 3.516 1 94.06 24 ARG B C 1
ATOM 1585 O O . ARG B 1 24 ? -9.484 -20.531 4.656 1 94.06 24 ARG B O 1
ATOM 1592 N N . GLU B 1 25 ? -8 -21.375 3.312 1 94 25 GLU B N 1
ATOM 1593 C CA . GLU B 1 25 ? -7.156 -21.859 4.402 1 94 25 GLU B CA 1
ATOM 1594 C C . GLU B 1 25 ? -6.52 -20.703 5.164 1 94 25 GLU B C 1
ATOM 1596 O O . GLU B 1 25 ? -6.391 -20.75 6.391 1 94 25 GLU B O 1
ATOM 1601 N N . GLU B 1 26 ? -6.145 -19.625 4.422 1 94.38 26 GLU B N 1
ATOM 1602 C CA . GLU B 1 26 ? -5.336 -18.578 5.047 1 94.38 26 GLU B CA 1
ATOM 1603 C C . GLU B 1 26 ? -6.211 -17.438 5.547 1 94.38 26 GLU B C 1
ATOM 1605 O O . GLU B 1 26 ? -5.871 -16.781 6.531 1 94.38 26 GLU B O 1
ATOM 1610 N N . VAL B 1 27 ? -7.32 -17.172 4.879 1 94.44 27 VAL B N 1
ATOM 1611 C CA . VAL B 1 27 ? -8.078 -15.969 5.191 1 94.44 27 VAL B CA 1
ATOM 1612 C C . VAL B 1 27 ? -9.523 -16.344 5.516 1 94.44 27 VAL B C 1
ATOM 1614 O O . VAL B 1 27 ? -10.258 -15.539 6.098 1 94.44 27 VAL B O 1
ATOM 1617 N N . GLY B 1 28 ? -9.969 -17.5 5.242 1 94.62 28 GLY B N 1
ATOM 1618 C CA . GLY B 1 28 ? -11.352 -17.922 5.457 1 94.62 28 GLY B CA 1
ATOM 1619 C C . GLY B 1 28 ? -12.32 -17.281 4.473 1 94.62 28 GLY B C 1
ATOM 1620 O O . GLY B 1 28 ? -13.406 -16.844 4.859 1 94.62 28 GLY B O 1
ATOM 1621 N N . LEU B 1 29 ? -11.844 -17.156 3.279 1 94.88 29 LEU B N 1
ATOM 1622 C CA . LEU B 1 29 ? -12.664 -16.578 2.215 1 94.88 29 LEU B CA 1
ATOM 1623 C C . LEU B 1 29 ? -13.008 -17.641 1.172 1 94.88 29 LEU B C 1
ATOM 1625 O O . LEU B 1 29 ? -12.117 -18.281 0.621 1 94.88 29 LEU B O 1
ATOM 1629 N N . ASP B 1 30 ? -14.258 -17.812 0.908 1 94 30 ASP B N 1
ATOM 1630 C CA . ASP B 1 30 ? -14.742 -18.766 -0.085 1 94 30 ASP B CA 1
ATOM 1631 C C . ASP B 1 30 ? -15.055 -18.078 -1.408 1 94 30 ASP B C 1
ATOM 1633 O O . ASP B 1 30 ? -15.672 -17.016 -1.424 1 94 30 ASP B O 1
ATOM 1637 N N . ILE B 1 31 ? -14.484 -18.609 -2.404 1 89.56 31 ILE B N 1
ATOM 1638 C CA . ILE B 1 31 ? -14.82 -18.078 -3.721 1 89.56 31 ILE B CA 1
ATOM 1639 C C . ILE B 1 31 ? -16 -18.844 -4.305 1 89.56 31 ILE B C 1
ATOM 1641 O O . ILE B 1 31 ? -15.945 -20.047 -4.488 1 89.56 31 ILE B O 1
ATOM 1645 N N . LYS B 1 32 ? -17.047 -18.094 -4.328 1 74.75 32 LYS B N 1
ATOM 1646 C CA . LYS B 1 32 ? -18.219 -18.703 -4.945 1 74.75 32 LYS B CA 1
ATOM 1647 C C . LYS B 1 32 ? -18.062 -18.781 -6.461 1 74.75 32 LYS B C 1
ATOM 1649 O O . LYS B 1 32 ? -17.438 -17.922 -7.07 1 74.75 32 LYS B O 1
ATOM 1654 N N . GLU B 1 33 ? -18.641 -19.719 -6.996 1 66.81 33 GLU B N 1
ATOM 1655 C CA . GLU B 1 33 ? -18.578 -20.094 -8.406 1 66.81 33 GLU B CA 1
ATOM 1656 C C . GLU B 1 33 ? -18.844 -18.875 -9.305 1 66.81 33 GLU B C 1
ATOM 1658 O O . GLU B 1 33 ? -19.859 -18.203 -9.148 1 66.81 33 GLU B O 1
ATOM 1663 N N . HIS B 1 34 ? -17.922 -18.281 -9.898 1 65.69 34 HIS B N 1
ATOM 1664 C CA . HIS B 1 34 ? -18.078 -17.312 -10.977 1 65.69 34 HIS B CA 1
ATOM 1665 C C . HIS B 1 34 ? -16.953 -17.453 -12 1 65.69 34 HIS B C 1
ATOM 1667 O O . HIS B 1 34 ? -15.812 -17.766 -11.648 1 65.69 34 HIS B O 1
ATOM 1673 N N . LYS B 1 35 ? -17.516 -17.344 -13.102 1 74.5 35 LYS B N 1
ATOM 1674 C CA . LYS B 1 35 ? -16.641 -17.328 -14.273 1 74.5 35 LYS B CA 1
ATOM 1675 C C . LYS B 1 35 ? -15.68 -16.141 -14.219 1 74.5 35 LYS B C 1
ATOM 1677 O O . LYS B 1 35 ? -16.062 -15.039 -13.82 1 74.5 35 LYS B O 1
ATOM 1682 N N . ASP B 1 36 ? -14.469 -16.281 -14.461 1 82.94 36 ASP B N 1
ATOM 1683 C CA . ASP B 1 36 ? -13.445 -15.289 -14.758 1 82.94 36 ASP B CA 1
ATOM 1684 C C . ASP B 1 36 ? -12.836 -14.727 -13.469 1 82.94 36 ASP B C 1
ATOM 1686 O O . ASP B 1 36 ? -12.055 -13.766 -13.516 1 82.94 36 ASP B O 1
ATOM 1690 N N . LYS B 1 37 ? -13.281 -15.328 -12.266 1 87.62 37 LYS B N 1
ATOM 1691 C CA . LYS B 1 37 ? -12.758 -14.797 -11.016 1 87.62 37 LYS B CA 1
ATOM 1692 C C . LYS B 1 37 ? -11.242 -14.984 -10.93 1 87.62 37 LYS B C 1
ATOM 1694 O O . LYS B 1 37 ? -10.523 -14.078 -10.508 1 87.62 37 LYS B O 1
ATOM 1699 N N . ALA B 1 38 ? -10.859 -16.141 -11.438 1 91.12 38 ALA B N 1
ATOM 1700 C CA . ALA B 1 38 ? -9.43 -16.438 -11.414 1 91.12 38 ALA B CA 1
ATOM 1701 C C . ALA B 1 38 ? -8.648 -15.43 -12.258 1 91.12 38 ALA B C 1
ATOM 1703 O O . ALA B 1 38 ? -7.566 -14.984 -11.859 1 91.12 38 ALA B O 1
ATOM 1704 N N . GLU B 1 39 ? -9.242 -15.078 -13.359 1 91.81 39 GLU B N 1
ATOM 1705 C CA . GLU B 1 39 ? -8.602 -14.117 -14.25 1 91.81 39 GLU B CA 1
ATOM 1706 C C . GLU B 1 39 ? -8.523 -12.734 -13.609 1 91.81 39 GLU B C 1
ATOM 1708 O O .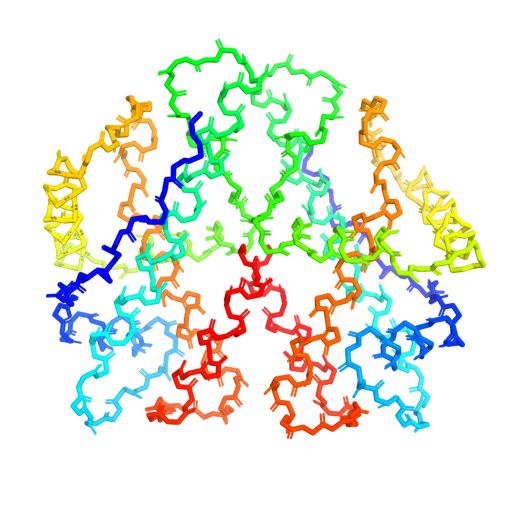 GLU B 1 39 ? -7.469 -12.102 -13.625 1 91.81 39 GLU B O 1
ATOM 1713 N N . GLN B 1 40 ? -9.633 -12.32 -13.055 1 92 40 GLN B N 1
ATOM 1714 C CA . GLN B 1 40 ? -9.695 -10.992 -12.461 1 92 40 GLN B CA 1
ATOM 1715 C C . GLN B 1 40 ? -8.758 -10.875 -11.266 1 92 40 GLN B C 1
ATOM 1717 O O . GLN B 1 40 ? -8.047 -9.883 -11.109 1 92 40 GLN B O 1
ATOM 1722 N N . ILE B 1 41 ? -8.703 -11.883 -10.477 1 94.06 41 ILE B N 1
ATOM 1723 C CA . ILE B 1 41 ? -7.844 -11.883 -9.297 1 94.06 41 ILE B CA 1
ATOM 1724 C C . ILE B 1 41 ? -6.379 -11.93 -9.727 1 94.06 41 ILE B C 1
ATOM 1726 O O . ILE B 1 41 ? -5.562 -11.133 -9.25 1 94.06 41 ILE B O 1
ATOM 1730 N N . SER B 1 42 ? -6.078 -12.812 -10.68 1 94.62 42 SER B N 1
ATOM 1731 C CA . SER B 1 42 ? -4.699 -12.969 -11.133 1 94.62 42 SER B CA 1
ATOM 1732 C C . SER B 1 42 ? -4.18 -11.695 -11.781 1 94.62 42 SER B C 1
ATOM 1734 O O . SER B 1 42 ? -3.043 -11.289 -11.547 1 94.62 42 SER B O 1
ATOM 1736 N N . GLU B 1 43 ? -5.055 -11.102 -12.555 1 91.38 43 GLU B N 1
ATOM 1737 C CA . GLU B 1 43 ? -4.656 -9.859 -13.211 1 91.38 43 GLU B CA 1
ATOM 1738 C C . GLU B 1 43 ? -4.34 -8.773 -12.188 1 91.38 43 GLU B C 1
ATOM 1740 O O . GLU B 1 43 ? -3.371 -8.023 -12.344 1 91.38 43 GLU B O 1
ATOM 1745 N N . THR B 1 44 ? -5.16 -8.688 -11.203 1 92.5 44 THR B N 1
ATOM 1746 C CA . THR B 1 44 ? -4.949 -7.703 -10.148 1 92.5 44 THR B CA 1
ATOM 1747 C C . THR B 1 44 ? -3.627 -7.957 -9.43 1 92.5 44 THR B C 1
ATOM 1749 O O . THR B 1 44 ? -2.832 -7.035 -9.234 1 92.5 44 THR B O 1
ATOM 1752 N N . VAL B 1 45 ? -3.328 -9.156 -9.102 1 94.06 45 VAL B N 1
ATOM 1753 C CA . VAL B 1 45 ? -2.145 -9.547 -8.344 1 94.06 45 VAL B CA 1
ATOM 1754 C C . VAL B 1 45 ? -0.891 -9.312 -9.18 1 94.06 45 VAL B C 1
ATOM 1756 O O . VAL B 1 45 ? 0.096 -8.758 -8.695 1 94.06 45 VAL B O 1
ATOM 1759 N N . VAL B 1 46 ? -0.951 -9.68 -10.422 1 92.75 46 VAL B N 1
ATOM 1760 C CA . VAL B 1 46 ? 0.196 -9.531 -11.312 1 92.75 46 VAL B CA 1
ATOM 1761 C C . VAL B 1 46 ? 0.485 -8.055 -11.547 1 92.75 46 VAL B C 1
ATOM 1763 O O . VAL B 1 46 ? 1.646 -7.637 -11.578 1 92.75 46 VAL B O 1
ATOM 1766 N N . GLU B 1 47 ? -0.561 -7.285 -11.719 1 90.12 47 GLU B N 1
ATOM 1767 C CA . GLU B 1 47 ? -0.375 -5.848 -11.898 1 90.12 47 GLU B CA 1
ATOM 1768 C C . GLU B 1 47 ? 0.352 -5.234 -10.703 1 90.12 47 GLU B C 1
ATOM 1770 O O . GLU B 1 47 ? 1.249 -4.406 -10.883 1 90.12 47 GLU B O 1
ATOM 1775 N N . ILE B 1 48 ? -0.065 -5.625 -9.531 1 91.69 48 ILE B N 1
ATOM 1776 C CA . ILE B 1 48 ? 0.563 -5.102 -8.32 1 91.69 48 ILE B CA 1
ATOM 1777 C C . ILE B 1 48 ? 2.018 -5.562 -8.258 1 91.69 48 ILE B C 1
ATOM 1779 O O . ILE B 1 48 ? 2.908 -4.777 -7.922 1 91.69 48 ILE B O 1
ATOM 1783 N N . TYR B 1 49 ? 2.289 -6.781 -8.602 1 92.81 49 TYR B N 1
ATOM 1784 C CA . TYR B 1 49 ? 3.641 -7.324 -8.641 1 92.81 49 TYR B CA 1
ATOM 1785 C C . TYR B 1 49 ? 4.516 -6.531 -9.609 1 92.81 49 TYR B C 1
ATOM 1787 O O . TYR B 1 49 ? 5.641 -6.148 -9.266 1 92.81 49 TYR B O 1
ATOM 1795 N N . GLU B 1 50 ? 3.969 -6.262 -10.75 1 89.62 50 GLU B N 1
ATOM 1796 C CA . GLU B 1 50 ? 4.699 -5.512 -11.766 1 89.62 50 GLU B CA 1
ATOM 1797 C C . GLU B 1 50 ? 4.988 -4.086 -11.297 1 89.62 50 GLU B C 1
ATOM 1799 O O . GLU B 1 50 ? 6.047 -3.531 -11.594 1 89.62 50 GLU B O 1
ATOM 1804 N N . GLU B 1 51 ? 4.043 -3.555 -10.609 1 90.12 51 GLU B N 1
ATOM 1805 C CA . GLU B 1 51 ? 4.25 -2.203 -10.094 1 90.12 51 GLU B CA 1
ATOM 1806 C C . GLU B 1 51 ? 5.379 -2.168 -9.07 1 90.12 51 GLU B C 1
ATOM 1808 O O . GLU B 1 51 ? 6.168 -1.223 -9.039 1 90.12 51 GLU B O 1
ATOM 1813 N N . LEU B 1 52 ? 5.441 -3.133 -8.219 1 92.19 52 LEU B N 1
ATOM 1814 C CA . LEU B 1 52 ? 6.535 -3.219 -7.258 1 92.19 52 LEU B CA 1
ATOM 1815 C C . LEU B 1 52 ? 7.879 -3.316 -7.973 1 92.19 52 LEU B C 1
ATOM 1817 O O . LEU B 1 52 ? 8.852 -2.664 -7.582 1 92.19 52 LEU B O 1
ATOM 1821 N N . LEU B 1 53 ? 7.891 -4.121 -9.047 1 91.81 53 LEU B N 1
ATOM 1822 C CA . LEU B 1 53 ? 9.125 -4.297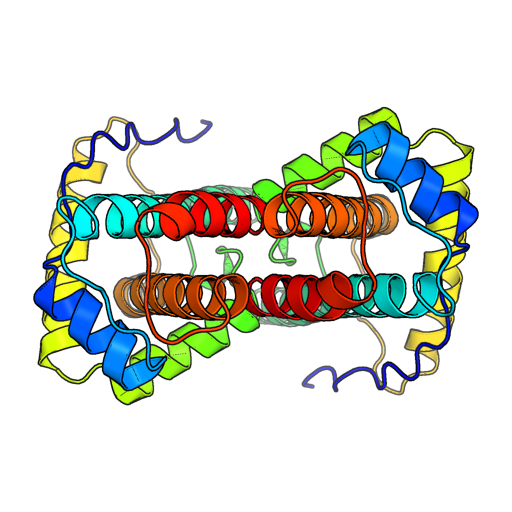 -9.797 1 91.81 53 LEU B CA 1
ATOM 1823 C C . LEU B 1 53 ? 9.539 -3 -10.484 1 91.81 53 LEU B C 1
ATOM 1825 O O . LEU B 1 53 ? 10.711 -2.633 -10.484 1 91.81 53 LEU B O 1
ATOM 1829 N N . ARG B 1 54 ? 8.578 -2.344 -11.031 1 89.88 54 ARG B N 1
ATOM 1830 C CA . ARG B 1 54 ? 8.859 -1.085 -11.711 1 89.88 54 ARG B CA 1
ATOM 1831 C C . ARG B 1 54 ? 9.453 -0.06 -10.75 1 89.88 54 ARG B C 1
ATOM 1833 O O . ARG B 1 54 ? 10.438 0.607 -11.07 1 89.88 54 ARG B O 1
ATOM 1840 N N . LYS B 1 55 ? 8.867 0.044 -9.609 1 91.38 55 LYS B N 1
ATOM 1841 C CA . LYS B 1 55 ? 9.398 0.973 -8.617 1 91.38 55 LYS B CA 1
ATOM 1842 C C . LYS B 1 55 ? 10.773 0.526 -8.133 1 91.38 55 LYS B C 1
ATOM 1844 O O . LYS B 1 55 ? 11.641 1.357 -7.848 1 91.38 55 LYS B O 1
ATOM 1849 N N . GLY B 1 56 ? 10.922 -0.803 -7.98 1 92.75 56 GLY B N 1
ATOM 1850 C CA . GLY B 1 56 ? 12.234 -1.319 -7.633 1 92.75 56 GLY B CA 1
ATOM 1851 C C . GLY B 1 56 ? 13.312 -0.931 -8.625 1 92.75 56 GLY B C 1
ATOM 1852 O O . GLY B 1 56 ? 14.438 -0.622 -8.242 1 92.75 56 GLY B O 1
ATOM 1853 N N . ILE B 1 57 ? 12.977 -0.961 -9.914 1 93.25 57 ILE B N 1
ATOM 1854 C CA . ILE B 1 57 ? 13.906 -0.567 -10.969 1 93.25 57 ILE B CA 1
ATOM 1855 C C . ILE B 1 57 ? 14.258 0.911 -10.812 1 93.25 57 ILE B C 1
ATOM 1857 O O . ILE B 1 57 ? 15.43 1.284 -10.891 1 93.25 57 ILE B O 1
ATOM 1861 N N . GLU B 1 58 ? 13.258 1.713 -10.555 1 91.44 58 GLU B N 1
ATOM 1862 C CA . GLU B 1 58 ? 13.477 3.141 -10.344 1 91.44 58 GLU B CA 1
ATOM 1863 C C . GLU B 1 58 ? 14.422 3.383 -9.172 1 91.44 58 GLU B C 1
ATOM 1865 O O . GLU B 1 58 ? 15.344 4.191 -9.266 1 91.44 58 GLU B O 1
ATOM 1870 N N . ASN B 1 59 ? 14.164 2.66 -8.055 1 90.69 59 ASN B N 1
ATOM 1871 C CA . ASN B 1 59 ? 14.984 2.828 -6.859 1 90.69 59 ASN B CA 1
ATOM 1872 C C . ASN B 1 59 ? 16.406 2.33 -7.082 1 90.69 59 ASN B C 1
ATOM 1874 O O . ASN B 1 59 ? 17.359 2.936 -6.598 1 90.69 59 ASN B O 1
ATOM 1878 N N . ALA B 1 60 ? 16.547 1.186 -7.781 1 93.12 60 ALA B N 1
ATOM 1879 C CA . ALA B 1 60 ? 17.875 0.674 -8.117 1 93.12 60 ALA B CA 1
ATOM 1880 C C . ALA B 1 60 ? 18.656 1.691 -8.938 1 93.12 60 ALA B C 1
ATOM 1882 O O . ALA B 1 60 ? 19.844 1.914 -8.688 1 93.12 60 ALA B O 1
ATOM 1883 N N . ASN B 1 61 ? 17.984 2.338 -9.922 1 92 61 ASN B N 1
ATOM 1884 C CA . ASN B 1 61 ? 18.625 3.363 -10.742 1 92 61 ASN B CA 1
ATOM 1885 C C . ASN B 1 61 ? 19.062 4.559 -9.906 1 92 61 ASN B C 1
ATOM 1887 O O . ASN B 1 61 ? 20.172 5.074 -10.094 1 92 61 ASN B O 1
ATOM 1891 N N . TYR B 1 62 ? 18.203 4.969 -9.023 1 87.56 62 TYR B N 1
ATOM 1892 C CA . TYR B 1 62 ? 18.547 6.062 -8.125 1 87.56 62 TYR B CA 1
ATOM 1893 C C . TYR B 1 62 ? 19.812 5.73 -7.332 1 87.56 62 TYR B C 1
ATOM 1895 O O . TYR B 1 62 ? 20.641 6.609 -7.078 1 87.56 62 TYR B O 1
ATOM 1903 N N . ASN B 1 63 ? 19.938 4.441 -6.93 1 87.81 63 ASN B N 1
ATOM 1904 C CA . ASN B 1 63 ? 21.078 4.008 -6.141 1 87.81 63 ASN B CA 1
ATOM 1905 C C . ASN B 1 63 ? 22.281 3.688 -7.02 1 87.81 63 ASN B C 1
ATOM 1907 O O . ASN B 1 63 ? 23.312 3.219 -6.531 1 87.81 63 ASN B O 1
ATOM 1911 N N . GLY B 1 64 ? 22.125 3.836 -8.328 1 90.69 64 GLY B N 1
ATOM 1912 C CA . GLY B 1 64 ? 23.234 3.68 -9.273 1 90.69 64 GLY B CA 1
ATOM 1913 C C . GLY B 1 64 ? 23.531 2.23 -9.594 1 90.69 64 GLY B C 1
ATOM 1914 O O . GLY B 1 64 ? 24.672 1.887 -9.906 1 90.69 64 GLY B O 1
ATOM 1915 N N . ARG B 1 65 ? 22.516 1.337 -9.43 1 91.75 65 ARG B N 1
ATOM 1916 C CA . ARG B 1 65 ? 22.734 -0.082 -9.695 1 91.75 65 ARG B CA 1
ATOM 1917 C C . ARG B 1 65 ? 22.078 -0.499 -11.008 1 91.75 65 ARG B C 1
ATOM 1919 O O . ARG B 1 65 ? 21.047 0.055 -11.398 1 91.75 65 ARG B O 1
ATOM 1926 N N . ASP B 1 66 ? 22.656 -1.51 -11.586 1 94 66 ASP B N 1
ATOM 1927 C CA . ASP B 1 66 ? 22.125 -2.033 -12.836 1 94 66 ASP B CA 1
ATOM 1928 C C . ASP B 1 66 ? 21.359 -3.338 -12.609 1 94 66 ASP B C 1
ATOM 1930 O O . ASP B 1 66 ? 21.031 -4.047 -13.562 1 94 66 ASP B O 1
ATOM 1934 N N . TYR B 1 67 ? 21.156 -3.654 -11.359 1 95.69 67 TYR B N 1
ATOM 1935 C CA . TYR B 1 67 ? 20.312 -4.773 -10.961 1 95.69 67 TYR B CA 1
ATOM 1936 C C . TYR B 1 67 ? 19.297 -4.344 -9.898 1 95.69 67 TYR B C 1
ATOM 1938 O O . TYR B 1 67 ? 19.453 -3.289 -9.281 1 95.69 67 TYR B O 1
ATOM 1946 N N . VAL B 1 68 ? 18.266 -5.121 -9.719 1 95.25 68 VAL B N 1
ATOM 1947 C CA . VAL B 1 68 ? 17.234 -4.805 -8.75 1 95.25 68 VAL B CA 1
ATOM 1948 C C . VAL B 1 68 ? 17.359 -5.711 -7.527 1 95.25 68 VAL B C 1
ATOM 1950 O O . VAL B 1 68 ? 17.438 -6.934 -7.664 1 95.25 68 VAL B O 1
ATOM 1953 N N . SER B 1 69 ? 17.453 -5.094 -6.383 1 94.69 69 SER B N 1
ATOM 1954 C CA . SER B 1 69 ? 17.469 -5.809 -5.109 1 94.69 69 SER B CA 1
ATOM 1955 C C . SER B 1 69 ? 16.078 -5.898 -4.504 1 94.69 69 SER B C 1
ATOM 1957 O O . SER B 1 69 ? 15.227 -5.051 -4.766 1 94.69 69 SER B O 1
ATOM 1959 N N . TYR B 1 70 ? 15.875 -6.922 -3.66 1 94.75 70 TYR B N 1
ATOM 1960 C CA . TYR B 1 70 ? 14.648 -7.035 -2.883 1 94.75 70 TYR B CA 1
ATOM 1961 C C . TYR B 1 70 ? 14.336 -5.727 -2.16 1 94.75 70 TYR B C 1
ATOM 1963 O O . TYR B 1 70 ? 13.188 -5.293 -2.111 1 94.75 70 TYR B O 1
ATOM 1971 N N . TYR B 1 71 ? 15.398 -5.074 -1.711 1 92 71 TYR B N 1
ATOM 1972 C CA . TYR B 1 71 ? 15.25 -3.9 -0.862 1 92 71 TYR B CA 1
ATOM 1973 C C . TYR B 1 71 ? 14.977 -2.654 -1.697 1 92 71 TYR B C 1
ATOM 1975 O O . TYR B 1 71 ? 14.703 -1.582 -1.154 1 92 71 TYR B O 1
ATOM 1983 N N . ASP B 1 72 ? 15.016 -2.826 -3.045 1 92.88 72 ASP B N 1
ATOM 1984 C CA . ASP B 1 72 ? 14.602 -1.737 -3.928 1 92.88 72 ASP B CA 1
ATOM 1985 C C . ASP B 1 72 ? 13.086 -1.681 -4.059 1 92.88 72 ASP B C 1
ATOM 1987 O O . ASP B 1 72 ? 12.531 -0.658 -4.465 1 92.88 72 ASP B O 1
ATOM 1991 N N . LEU B 1 73 ? 12.438 -2.826 -3.842 1 93.62 73 LEU B N 1
ATOM 1992 C CA . LEU B 1 73 ? 10.984 -2.875 -3.975 1 93.62 73 LEU B CA 1
ATOM 1993 C C . LEU B 1 73 ? 10.305 -2.191 -2.791 1 93.62 73 LEU B C 1
ATOM 1995 O O . LEU B 1 73 ? 10.766 -2.316 -1.652 1 93.62 73 LEU B O 1
ATOM 1999 N N . PRO B 1 74 ? 9.242 -1.46 -3.076 1 92.88 74 PRO B N 1
ATOM 2000 C CA . PRO B 1 74 ? 8.5 -0.862 -1.965 1 92.88 74 PRO B CA 1
ATOM 2001 C C . PRO B 1 74 ? 7.633 -1.876 -1.219 1 92.88 74 PRO B C 1
ATOM 2003 O O . PRO B 1 74 ? 6.406 -1.785 -1.247 1 92.88 74 PRO B O 1
ATOM 2006 N N . ILE B 1 75 ? 8.336 -2.76 -0.493 1 92.19 75 ILE B N 1
ATOM 2007 C CA . ILE B 1 75 ? 7.656 -3.738 0.352 1 92.19 75 ILE B CA 1
ATOM 2008 C C . ILE B 1 75 ? 7.305 -3.102 1.694 1 92.19 75 ILE B C 1
ATOM 2010 O O . ILE B 1 75 ? 8.188 -2.816 2.506 1 92.19 75 ILE B O 1
ATOM 2014 N N . THR B 1 76 ? 6.047 -2.906 1.861 1 87.25 76 THR B N 1
ATOM 2015 C CA . THR B 1 76 ? 5.566 -2.352 3.123 1 87.25 76 THR B CA 1
ATOM 2016 C C . THR B 1 76 ? 5.59 -3.412 4.223 1 87.25 76 THR B C 1
ATOM 2018 O O . THR B 1 76 ? 5.762 -4.602 3.941 1 87.25 76 THR B O 1
ATOM 2021 N N . GLU B 1 77 ? 5.461 -3.016 5.465 1 85.31 77 GLU B N 1
ATOM 2022 C CA . GLU B 1 77 ? 5.402 -3.947 6.586 1 85.31 77 GLU B CA 1
ATOM 2023 C C . GLU B 1 77 ? 4.238 -4.922 6.434 1 85.31 77 GLU B C 1
ATOM 2025 O O . GLU B 1 77 ? 4.363 -6.102 6.762 1 85.31 77 GLU B O 1
ATOM 2030 N N . ASP B 1 78 ? 3.137 -4.457 5.977 1 86.94 78 ASP B N 1
ATOM 2031 C CA . ASP B 1 78 ? 1.969 -5.32 5.836 1 86.94 78 ASP B CA 1
ATOM 2032 C C . ASP B 1 78 ? 2.191 -6.371 4.75 1 86.94 78 ASP B C 1
ATOM 2034 O O . ASP B 1 78 ? 1.865 -7.547 4.941 1 86.94 78 ASP B O 1
ATOM 2038 N N . LEU B 1 79 ? 2.697 -5.91 3.613 1 90.94 79 LEU B N 1
ATOM 2039 C CA . LEU B 1 79 ? 2.977 -6.918 2.596 1 90.94 79 LEU B CA 1
ATOM 2040 C C . LEU B 1 79 ? 3.975 -7.949 3.111 1 90.94 79 LEU B C 1
ATOM 2042 O O . LEU B 1 79 ? 3.826 -9.148 2.854 1 90.94 79 LEU B O 1
ATOM 2046 N N . GLU B 1 80 ? 4.984 -7.512 3.834 1 91.94 80 GLU B N 1
ATOM 2047 C CA . GLU B 1 80 ? 5.953 -8.445 4.406 1 91.94 80 GLU B CA 1
ATOM 2048 C C . GLU B 1 80 ? 5.273 -9.445 5.332 1 91.94 80 GLU B C 1
ATOM 2050 O O . GLU B 1 80 ? 5.617 -10.633 5.324 1 91.94 80 GLU B O 1
ATOM 2055 N N . ARG B 1 81 ? 4.312 -8.953 6.121 1 91.38 81 ARG B N 1
ATOM 2056 C CA . ARG B 1 81 ? 3.561 -9.844 7 1 91.38 81 ARG B CA 1
ATOM 2057 C C . ARG B 1 81 ? 2.797 -10.891 6.199 1 91.38 81 ARG B C 1
ATOM 2059 O O . ARG B 1 81 ? 2.783 -12.07 6.559 1 91.38 81 ARG B O 1
ATOM 2066 N N . TYR B 1 82 ? 2.229 -10.523 5.074 1 93.81 82 TYR B N 1
ATOM 2067 C CA . TYR B 1 82 ? 1.492 -11.461 4.234 1 93.81 82 TYR B CA 1
ATOM 2068 C C . TYR B 1 82 ? 2.441 -12.422 3.531 1 93.81 82 TYR B C 1
ATOM 2070 O O . TYR B 1 82 ? 2.109 -13.594 3.322 1 93.81 82 TYR B O 1
ATOM 2078 N N . MET B 1 83 ? 3.584 -11.891 3.137 1 95.81 83 MET B N 1
ATOM 2079 C CA . MET B 1 83 ? 4.602 -12.773 2.574 1 95.81 83 MET B CA 1
ATOM 2080 C C . MET B 1 83 ? 4.984 -13.867 3.568 1 95.81 83 MET B C 1
ATOM 2082 O O . MET B 1 83 ? 5.062 -15.039 3.205 1 95.81 83 MET B O 1
ATOM 2086 N N . ASN B 1 84 ? 5.18 -13.453 4.816 1 96.12 84 ASN B N 1
ATOM 2087 C CA . ASN B 1 84 ? 5.578 -14.406 5.848 1 96.12 84 ASN B CA 1
ATOM 2088 C C . ASN B 1 84 ? 4.473 -15.422 6.129 1 96.12 84 ASN B C 1
ATOM 2090 O O . ASN B 1 84 ? 4.75 -16.609 6.352 1 96.12 84 ASN B O 1
ATOM 2094 N N . ARG B 1 85 ? 3.287 -14.969 6.109 1 95.19 85 ARG B N 1
ATOM 2095 C CA . ARG B 1 85 ? 2.16 -15.883 6.262 1 95.19 85 ARG B CA 1
ATOM 2096 C C . ARG B 1 85 ? 2.121 -16.906 5.129 1 95.19 85 ARG B C 1
ATOM 2098 O O . ARG B 1 85 ? 1.905 -18.094 5.359 1 95.19 85 ARG B O 1
ATOM 2105 N N . PHE B 1 86 ? 2.24 -16.453 3.932 1 97.31 86 PHE B N 1
ATOM 2106 C CA . PHE B 1 86 ? 2.291 -17.344 2.771 1 97.31 86 PHE B CA 1
ATOM 2107 C C . PHE B 1 86 ? 3.396 -18.375 2.928 1 97.31 86 PHE B C 1
ATOM 2109 O O . PHE B 1 86 ? 3.174 -19.578 2.707 1 97.31 86 PHE B O 1
ATOM 2116 N N . ILE B 1 87 ? 4.582 -17.891 3.287 1 96.06 87 ILE B N 1
ATOM 2117 C CA . ILE B 1 87 ? 5.742 -18.766 3.459 1 96.06 87 ILE B CA 1
ATOM 2118 C C . ILE B 1 87 ? 5.438 -19.828 4.504 1 96.06 87 ILE B C 1
ATOM 2120 O O . ILE B 1 87 ? 5.746 -21 4.305 1 96.06 87 ILE B O 1
ATOM 2124 N N . GLN B 1 88 ? 4.785 -19.484 5.523 1 94.75 88 GLN B N 1
ATOM 2125 C CA . GLN B 1 88 ? 4.547 -20.359 6.656 1 94.75 88 GLN B CA 1
ATOM 2126 C C . GLN B 1 88 ? 3.506 -21.422 6.316 1 94.75 88 GLN B C 1
ATOM 2128 O O . GLN B 1 88 ? 3.621 -22.578 6.746 1 94.75 88 GLN B O 1
ATOM 2133 N N . ASP B 1 89 ? 2.512 -21.094 5.406 1 91.75 89 ASP B N 1
ATOM 2134 C CA . ASP B 1 89 ? 1.323 -21.938 5.344 1 91.75 89 ASP B CA 1
ATOM 2135 C C . ASP B 1 89 ? 1.166 -22.562 3.959 1 91.75 89 ASP B C 1
ATOM 2137 O O . ASP B 1 89 ? 0.331 -23.453 3.762 1 91.75 89 ASP B O 1
ATOM 2141 N N . ARG B 1 90 ? 1.733 -22.078 2.852 1 85.06 90 ARG B N 1
ATOM 2142 C CA . ARG B 1 90 ? 1.437 -22.422 1.462 1 85.06 90 ARG B CA 1
ATOM 2143 C C . ARG B 1 90 ? 1.619 -23.906 1.206 1 85.06 90 ARG B C 1
ATOM 2145 O O . ARG B 1 90 ? 0.963 -24.484 0.332 1 85.06 90 ARG B O 1
ATOM 2152 N N . GLY B 1 91 ? 2.27 -24.703 1.877 1 90.31 91 GLY B N 1
ATOM 2153 C CA . GLY B 1 91 ? 2.625 -26.078 1.541 1 90.31 91 GLY B CA 1
ATOM 2154 C C . GLY B 1 91 ? 3.4 -26.188 0.242 1 90.31 91 GLY B C 1
ATOM 2155 O O . GLY B 1 91 ? 3.502 -25.219 -0.513 1 90.31 91 GLY B O 1
ATOM 2156 N N . GLU B 1 92 ? 3.85 -27.375 -0.14 1 93.62 92 GLU B N 1
ATOM 2157 C CA . GLU B 1 92 ? 4.723 -27.609 -1.285 1 93.62 92 GLU B CA 1
ATOM 2158 C C . GLU B 1 92 ? 3.955 -27.5 -2.6 1 93.62 92 GLU B C 1
ATOM 2160 O O . GLU B 1 92 ? 4.484 -26.984 -3.59 1 93.62 92 GLU B O 1
ATOM 2165 N N . GLU B 1 93 ? 2.785 -27.922 -2.635 1 94.06 93 GLU B N 1
ATOM 2166 C CA . GLU B 1 93 ? 1.979 -27.891 -3.852 1 94.06 93 GLU B CA 1
ATOM 2167 C C . GLU B 1 93 ? 1.656 -26.469 -4.27 1 94.06 93 GLU B C 1
ATOM 2169 O O . GLU B 1 93 ? 1.758 -26.125 -5.449 1 94.06 93 GLU B O 1
ATOM 2174 N N . VAL B 1 94 ? 1.318 -25.688 -3.348 1 93.88 94 VAL B N 1
ATOM 2175 C CA . VAL B 1 94 ? 0.992 -24.297 -3.609 1 93.88 94 VAL B CA 1
ATOM 2176 C C . VAL B 1 94 ? 2.246 -23.547 -4.051 1 93.88 94 VAL B C 1
ATOM 2178 O O . VAL B 1 94 ? 2.209 -22.781 -5.016 1 93.88 94 VAL B O 1
ATOM 2181 N N . LEU B 1 95 ? 3.33 -23.812 -3.375 1 95.44 95 LEU B N 1
ATOM 2182 C CA . LEU B 1 95 ? 4.582 -23.172 -3.764 1 95.44 95 LEU B CA 1
ATOM 2183 C C . LEU B 1 95 ? 4.93 -23.484 -5.215 1 95.44 95 LEU B C 1
ATOM 2185 O O . LEU B 1 95 ? 5.289 -22.594 -5.984 1 95.44 95 LEU B O 1
ATOM 2189 N N . LYS B 1 96 ? 4.824 -24.734 -5.547 1 96.25 96 LYS B N 1
ATOM 2190 C CA . LYS B 1 96 ? 5.125 -25.156 -6.914 1 96.25 96 LYS B CA 1
ATOM 2191 C C . LYS B 1 96 ? 4.215 -24.438 -7.914 1 96.25 96 LYS B C 1
ATOM 2193 O O . LYS B 1 96 ? 4.672 -24.016 -8.977 1 96.25 96 LYS B O 1
ATOM 2198 N N . ALA B 1 97 ? 2.928 -24.344 -7.621 1 95.88 97 ALA B N 1
ATOM 2199 C CA . ALA B 1 97 ? 1.978 -23.672 -8.5 1 95.88 97 ALA B CA 1
ATOM 2200 C C . ALA B 1 97 ? 2.383 -22.219 -8.727 1 95.88 97 ALA B C 1
ATOM 2202 O O . ALA B 1 97 ? 2.299 -21.703 -9.852 1 95.88 97 ALA B O 1
ATOM 2203 N N . PHE B 1 98 ? 2.855 -21.562 -7.684 1 96.88 98 PHE B N 1
ATOM 2204 C CA . PHE B 1 98 ? 3.254 -20.156 -7.793 1 96.88 98 PHE B CA 1
ATOM 2205 C C . PHE B 1 98 ? 4.551 -20.031 -8.578 1 96.88 98 PHE B C 1
ATOM 2207 O O . PHE B 1 98 ? 4.711 -19.094 -9.367 1 96.88 98 PHE B O 1
ATOM 2214 N N . VAL B 1 99 ? 5.477 -20.891 -8.367 1 96.69 99 VAL B N 1
ATOM 2215 C CA . VAL B 1 99 ? 6.734 -20.891 -9.102 1 96.69 99 VAL B CA 1
ATOM 2216 C C . VAL B 1 99 ? 6.465 -21.094 -10.586 1 96.69 99 VAL B C 1
ATOM 2218 O O . VAL B 1 99 ? 7.004 -20.375 -11.43 1 96.69 99 VAL B O 1
ATOM 2221 N N . ASP B 1 100 ? 5.594 -22.078 -10.891 1 96 100 ASP B N 1
ATOM 2222 C CA . ASP B 1 100 ? 5.238 -22.344 -12.281 1 96 100 ASP B CA 1
ATOM 2223 C C . ASP B 1 100 ? 4.535 -21.141 -12.906 1 96 100 ASP B C 1
ATOM 2225 O O . ASP B 1 100 ? 4.789 -20.797 -14.062 1 96 100 ASP B O 1
ATOM 2229 N N . TYR B 1 101 ? 3.686 -20.547 -12.195 1 95.56 101 TYR B N 1
ATOM 2230 C CA . TYR B 1 101 ? 2.963 -19.375 -12.68 1 95.56 101 TYR B CA 1
ATOM 2231 C C . TYR B 1 101 ? 3.922 -18.234 -12.992 1 95.56 101 TYR B C 1
ATOM 2233 O O . TYR B 1 101 ? 3.807 -17.578 -14.031 1 95.56 101 TYR B O 1
ATOM 2241 N N . LEU B 1 102 ? 4.863 -18.031 -12.109 1 95.56 102 LEU B N 1
ATOM 2242 C CA . LEU B 1 102 ? 5.852 -16.969 -12.273 1 95.56 102 LEU B CA 1
ATOM 2243 C C . LEU B 1 102 ? 6.715 -17.234 -13.508 1 95.56 102 LEU B C 1
ATOM 2245 O O . LEU B 1 102 ? 7.082 -16.297 -14.219 1 95.56 102 LEU B O 1
ATOM 2249 N N . ALA B 1 103 ? 7.082 -18.484 -13.68 1 93.62 103 ALA B N 1
ATOM 2250 C CA . ALA B 1 103 ? 7.871 -18.828 -14.859 1 93.62 103 ALA B CA 1
ATOM 2251 C C . ALA B 1 103 ? 7.152 -18.438 -16.141 1 93.62 103 ALA B C 1
ATOM 2253 O O . ALA B 1 103 ? 7.766 -17.891 -17.062 1 93.62 103 ALA B O 1
ATOM 2254 N N . LYS B 1 104 ? 5.875 -18.688 -16.156 1 92.06 104 LYS B N 1
ATOM 2255 C CA . LYS B 1 104 ? 5.074 -18.312 -17.312 1 92.06 104 LYS B CA 1
ATOM 2256 C C . LYS B 1 104 ? 5.02 -16.797 -17.469 1 92.06 104 LYS B C 1
ATOM 2258 O O . LYS B 1 104 ? 5.133 -16.266 -18.578 1 92.06 104 LYS B O 1
ATOM 2263 N N . LEU B 1 105 ? 4.824 -16.172 -16.344 1 88.94 105 LEU B N 1
ATOM 2264 C CA . LEU B 1 105 ? 4.773 -14.711 -16.344 1 88.94 105 LEU B CA 1
ATOM 2265 C C . LEU B 1 105 ? 6.074 -14.117 -16.875 1 88.94 105 LEU B C 1
ATOM 2267 O O . LEU B 1 105 ? 6.051 -13.188 -17.672 1 88.94 105 LEU B O 1
ATOM 2271 N N . GLU B 1 106 ? 7.145 -14.625 -16.453 1 85.5 106 GLU B N 1
ATOM 2272 C CA . GLU B 1 106 ? 8.461 -14.125 -16.844 1 85.5 106 GLU B CA 1
ATOM 2273 C C . GLU B 1 106 ? 8.711 -14.375 -18.328 1 85.5 106 GLU B C 1
ATOM 2275 O O . GLU B 1 106 ? 9.32 -13.547 -19.016 1 85.5 106 GLU B O 1
ATOM 2280 N N . GLU B 1 107 ? 8.242 -15.484 -18.781 1 84.81 107 GLU B N 1
ATOM 2281 C CA . GLU B 1 107 ? 8.328 -15.758 -20.203 1 84.81 107 GLU B CA 1
ATOM 2282 C C . GLU B 1 107 ? 7.574 -14.703 -21.016 1 84.81 107 GLU B C 1
ATOM 2284 O O . GLU B 1 107 ? 8.062 -14.242 -22.047 1 84.81 107 GLU B O 1
ATOM 2289 N N . GLU B 1 108 ? 6.477 -14.312 -20.516 1 81.62 108 GLU B N 1
ATOM 2290 C CA . GLU B 1 108 ? 5.676 -13.289 -21.188 1 81.62 108 GLU B CA 1
ATOM 2291 C C . GLU B 1 108 ? 6.359 -11.93 -21.125 1 81.62 108 GLU B C 1
ATOM 2293 O O . GLU B 1 108 ? 6.312 -11.156 -22.094 1 81.62 108 GLU B O 1
ATOM 2298 N N . LEU B 1 109 ? 6.973 -11.648 -20 1 76.06 109 LEU B N 1
ATOM 2299 C CA . LEU B 1 109 ? 7.672 -10.383 -19.828 1 76.06 109 LEU B CA 1
ATOM 2300 C C . LEU B 1 109 ? 8.883 -10.297 -20.75 1 76.06 109 LEU B C 1
ATOM 2302 O O . LEU B 1 109 ? 9.203 -9.219 -21.266 1 76.06 109 LEU B O 1
ATOM 2306 N N . LEU B 1 110 ? 9.57 -11.359 -20.953 1 76.56 110 LEU B N 1
ATOM 2307 C CA . LEU B 1 110 ? 10.734 -11.414 -21.828 1 76.56 110 LEU B CA 1
ATOM 2308 C C . LEU B 1 110 ? 10.344 -11.148 -23.281 1 76.56 110 LEU B C 1
ATOM 2310 O O . LEU B 1 110 ? 11.117 -10.57 -24.031 1 76.56 110 LEU B O 1
ATOM 2314 N N . LYS B 1 111 ? 9.227 -11.562 -23.531 1 77.94 111 LYS B N 1
ATOM 2315 C CA . LYS B 1 111 ? 8.727 -11.297 -24.875 1 77.94 111 LYS B CA 1
ATOM 2316 C C . LYS B 1 111 ? 8.43 -9.812 -25.062 1 77.94 111 LYS B C 1
ATOM 2318 O O . LYS B 1 111 ? 8.508 -9.305 -26.188 1 77.94 111 LYS B O 1
ATOM 2323 N N . ALA B 1 112 ? 8.164 -9.242 -23.906 1 68.19 112 ALA B N 1
ATOM 2324 C CA . ALA B 1 112 ? 7.844 -7.816 -23.984 1 68.19 112 ALA B CA 1
ATOM 2325 C C . ALA B 1 112 ? 9.109 -6.973 -24.031 1 68.19 112 ALA B C 1
ATOM 2327 O O . ALA B 1 112 ? 10.18 -7.41 -23.594 1 68.19 112 ALA B O 1
ATOM 2328 N N . GLU B 1 113 ? 9.367 -6.051 -25.078 1 59.34 113 GLU B N 1
ATOM 2329 C CA . GLU B 1 113 ? 10.516 -5.23 -25.469 1 59.34 113 GLU B CA 1
ATOM 2330 C C . GLU B 1 113 ? 11.227 -4.672 -24.234 1 59.34 113 GLU B C 1
ATOM 2332 O O . GLU B 1 113 ? 12.32 -4.125 -24.344 1 59.34 113 GLU B O 1
ATOM 2337 N N . GLU B 1 114 ? 10.68 -4.758 -23.078 1 60.56 114 GLU B N 1
ATOM 2338 C CA . GLU B 1 114 ? 11.367 -4.156 -21.938 1 60.56 114 GLU B CA 1
ATOM 2339 C C . GLU B 1 114 ? 11.945 -5.223 -21.016 1 60.56 114 GLU B C 1
ATOM 2341 O O . GLU B 1 114 ? 11.203 -5.934 -20.344 1 60.56 114 GLU B O 1
ATOM 2346 N N . ALA B 1 115 ? 13.227 -5.465 -21.312 1 68.88 115 ALA B N 1
ATOM 2347 C CA . ALA B 1 115 ? 13.93 -6.465 -20.516 1 68.88 115 ALA B CA 1
ATOM 2348 C C . ALA B 1 115 ? 14.031 -6.031 -19.047 1 68.88 115 ALA B C 1
ATOM 2350 O O . ALA B 1 115 ? 14.336 -4.871 -18.766 1 68.88 115 ALA B O 1
ATOM 2351 N N . LEU B 1 116 ? 13.461 -6.879 -18.172 1 80.06 116 LEU B N 1
ATOM 2352 C CA . LEU B 1 116 ? 13.688 -6.691 -16.734 1 80.06 116 LEU B CA 1
ATOM 2353 C C . LEU B 1 116 ? 15.172 -6.758 -16.406 1 80.06 116 LEU B C 1
ATOM 2355 O O . LEU B 1 116 ? 15.875 -7.668 -16.859 1 80.06 116 LEU B O 1
ATOM 2359 N N . PRO B 1 117 ? 15.703 -5.711 -15.82 1 89.94 117 PRO B N 1
ATOM 2360 C CA . PRO B 1 117 ? 17.094 -5.848 -15.359 1 89.94 117 PRO B CA 1
ATOM 2361 C C . PRO B 1 117 ? 17.297 -7.078 -14.484 1 89.94 117 PRO B C 1
ATOM 2363 O O . PRO B 1 117 ? 16.328 -7.668 -13.992 1 89.94 117 PRO B O 1
ATOM 2366 N N . PRO B 1 118 ? 18.562 -7.484 -14.344 1 93.56 118 PRO B N 1
ATOM 2367 C CA . PRO B 1 118 ? 18.828 -8.617 -13.453 1 93.56 118 PRO B CA 1
ATOM 2368 C C . PRO B 1 118 ? 18.312 -8.383 -12.031 1 93.56 118 PRO B C 1
ATOM 2370 O O . PRO B 1 118 ? 18.312 -7.242 -11.547 1 93.56 118 PRO B O 1
ATOM 2373 N N . LEU B 1 119 ? 17.844 -9.43 -11.477 1 94.94 119 LEU B N 1
ATOM 2374 C CA . LEU B 1 119 ? 17.422 -9.422 -10.078 1 94.94 119 LEU B CA 1
ATOM 2375 C C . LEU B 1 119 ? 18.5 -10.031 -9.188 1 94.94 119 LEU B C 1
ATOM 2377 O O . LEU B 1 119 ? 19.219 -10.953 -9.602 1 94.94 119 LEU B O 1
ATOM 2381 N N . ASP B 1 120 ? 18.625 -9.5 -8.008 1 95.06 120 ASP B N 1
ATOM 2382 C CA . ASP B 1 120 ? 19.578 -10.133 -7.109 1 95.06 120 ASP B CA 1
ATOM 2383 C C . ASP B 1 120 ? 19.062 -11.477 -6.609 1 95.06 120 ASP B C 1
ATOM 2385 O O . ASP B 1 120 ? 17.906 -11.836 -6.859 1 95.06 120 ASP B O 1
ATOM 2389 N N . GLU B 1 121 ? 19.938 -12.258 -5.938 1 96.06 121 GLU B N 1
ATOM 2390 C CA . GLU B 1 121 ? 19.625 -13.625 -5.523 1 96.06 121 GLU B CA 1
ATOM 2391 C C . GLU B 1 121 ? 18.438 -13.641 -4.555 1 96.06 121 GLU B C 1
ATOM 2393 O O . GLU B 1 121 ? 17.547 -14.484 -4.672 1 96.06 121 GLU B O 1
ATOM 2398 N N . GLU B 1 122 ? 18.422 -12.695 -3.633 1 94.81 122 GLU B N 1
ATOM 2399 C CA . GLU B 1 122 ? 17.344 -12.664 -2.643 1 94.81 122 GLU B CA 1
ATOM 2400 C C . GLU B 1 122 ? 16 -12.398 -3.301 1 94.81 122 GLU B C 1
ATOM 2402 O O . GLU B 1 122 ? 15.008 -13.062 -2.979 1 94.81 122 GLU B O 1
ATOM 2407 N N . LEU B 1 123 ? 15.938 -11.43 -4.18 1 96.19 123 LEU B N 1
ATOM 2408 C CA . LEU B 1 123 ? 14.695 -11.141 -4.895 1 96.19 123 LEU B CA 1
ATOM 2409 C C . LEU B 1 123 ? 14.25 -12.344 -5.723 1 96.19 123 LEU B C 1
ATOM 2411 O O . LEU B 1 123 ? 13.07 -12.688 -5.746 1 96.19 123 LEU B O 1
ATOM 2415 N N . HIS B 1 124 ? 15.203 -13.047 -6.359 1 95.25 124 HIS B N 1
ATOM 2416 C CA . HIS B 1 124 ? 14.883 -14.242 -7.133 1 95.25 124 HIS B CA 1
ATOM 2417 C C . HIS B 1 124 ? 14.219 -15.305 -6.258 1 95.25 124 HIS B C 1
ATOM 2419 O O . HIS B 1 124 ? 13.258 -15.953 -6.684 1 95.25 124 HIS B O 1
ATOM 2425 N N . GLN B 1 125 ? 14.648 -15.414 -5.094 1 95.94 125 GLN B N 1
ATOM 2426 C CA . GLN B 1 125 ? 14.164 -16.453 -4.191 1 95.94 125 GLN B CA 1
ATOM 2427 C C . GLN B 1 125 ? 12.812 -16.078 -3.594 1 95.94 125 GLN B C 1
ATOM 2429 O O . GLN B 1 125 ? 12.039 -16.953 -3.197 1 95.94 125 GLN B O 1
ATOM 2434 N N . LYS B 1 126 ? 12.477 -14.75 -3.619 1 97.06 126 LYS B N 1
ATOM 2435 C CA . LYS B 1 126 ? 11.305 -14.289 -2.883 1 97.06 126 LYS B CA 1
ATOM 2436 C C . LYS B 1 126 ? 10.156 -13.961 -3.832 1 97.06 126 LYS B C 1
ATOM 2438 O O . LYS B 1 126 ? 9.07 -13.57 -3.393 1 97.06 126 LYS B O 1
ATOM 2443 N N . LYS B 1 127 ? 10.297 -14.219 -5.145 1 97.25 127 LYS B N 1
ATOM 2444 C CA . LYS B 1 127 ? 9.281 -13.844 -6.125 1 97.25 127 LYS B CA 1
ATOM 2445 C C . LYS B 1 127 ? 7.941 -14.508 -5.809 1 97.25 127 LYS B C 1
ATOM 2447 O O . LYS B 1 127 ? 6.898 -13.844 -5.797 1 97.25 127 LYS B O 1
ATOM 2452 N N . ALA B 1 128 ? 8.055 -15.789 -5.539 1 97.62 128 ALA B N 1
ATOM 2453 C CA . ALA B 1 128 ? 6.824 -16.516 -5.242 1 97.62 128 ALA B CA 1
ATOM 2454 C C . ALA B 1 128 ? 6.191 -16.016 -3.945 1 97.62 128 ALA B C 1
ATOM 2456 O O . ALA B 1 128 ? 4.969 -15.898 -3.848 1 97.62 128 ALA B O 1
ATOM 2457 N N . ASP B 1 129 ? 7.008 -15.648 -2.961 1 97.69 129 ASP B N 1
ATOM 2458 C CA . ASP B 1 129 ? 6.523 -15.156 -1.676 1 97.69 129 ASP B CA 1
ATOM 2459 C C . ASP B 1 129 ? 5.871 -13.789 -1.824 1 97.69 129 ASP B C 1
ATOM 2461 O O . ASP B 1 129 ? 4.879 -13.492 -1.157 1 97.69 129 ASP B O 1
ATOM 2465 N N . ILE B 1 130 ? 6.422 -12.977 -2.699 1 96.75 130 ILE B N 1
ATOM 2466 C CA . ILE B 1 130 ? 5.84 -11.664 -2.971 1 96.75 130 ILE B CA 1
ATOM 2467 C C . ILE B 1 130 ? 4.469 -11.836 -3.623 1 96.75 130 ILE B C 1
ATOM 2469 O O . ILE B 1 130 ? 3.48 -11.266 -3.154 1 96.75 130 ILE B O 1
ATOM 2473 N N . LEU B 1 131 ? 4.426 -12.664 -4.648 1 96.88 131 LEU B N 1
ATOM 2474 C CA . LEU B 1 131 ? 3.166 -12.898 -5.348 1 96.88 131 LEU B CA 1
ATOM 2475 C C . LEU B 1 131 ? 2.121 -13.492 -4.41 1 96.88 131 LEU B C 1
ATOM 2477 O O . LEU B 1 131 ? 0.962 -13.062 -4.418 1 96.88 131 LEU B O 1
ATOM 2481 N N . GLY B 1 132 ? 2.535 -14.461 -3.662 1 97.06 132 GLY B N 1
ATOM 2482 C CA . GLY B 1 132 ? 1.639 -15.07 -2.693 1 97.06 132 GLY B CA 1
ATOM 2483 C C . GLY B 1 132 ? 1.158 -14.094 -1.633 1 97.06 132 GLY B C 1
ATOM 2484 O O . GLY B 1 132 ? -0.003 -14.141 -1.221 1 97.06 132 GLY B O 1
ATOM 2485 N N . GLY B 1 133 ? 2.057 -13.219 -1.139 1 96.06 133 GLY B N 1
ATOM 2486 C CA . GLY B 1 133 ? 1.658 -12.18 -0.205 1 96.06 133 GLY B CA 1
ATOM 2487 C C . GLY B 1 133 ? 0.61 -11.242 -0.771 1 96.06 133 GLY B C 1
ATOM 2488 O O . GLY B 1 133 ? -0.355 -10.898 -0.086 1 96.06 133 GLY B O 1
ATOM 2489 N N . ILE B 1 134 ? 0.81 -10.836 -1.993 1 95.44 134 ILE B N 1
ATOM 2490 C CA . ILE B 1 134 ? -0.154 -9.961 -2.648 1 95.44 134 ILE B CA 1
ATOM 2491 C C . ILE B 1 134 ? -1.499 -10.672 -2.77 1 95.44 134 ILE B C 1
ATOM 2493 O O . ILE B 1 134 ? -2.553 -10.055 -2.574 1 95.44 134 ILE B O 1
ATOM 2497 N N . MET B 1 135 ? -1.437 -11.961 -3.145 1 96.25 135 MET B N 1
ATOM 2498 C CA . MET B 1 135 ? -2.656 -12.758 -3.252 1 96.25 135 MET B CA 1
ATOM 2499 C C . MET B 1 135 ? -3.412 -12.781 -1.927 1 96.25 135 MET B C 1
ATOM 2501 O O . MET B 1 135 ? -4.625 -12.57 -1.896 1 96.25 135 MET B O 1
ATOM 2505 N N . LEU B 1 136 ? -2.723 -12.992 -0.872 1 95.56 136 LEU B N 1
ATOM 2506 C CA . LEU B 1 136 ? -3.355 -13.039 0.441 1 95.56 136 LEU B CA 1
ATOM 2507 C C . LEU B 1 136 ? -3.863 -11.664 0.849 1 95.56 136 LEU B C 1
ATOM 2509 O O . LEU B 1 136 ? -4.895 -11.547 1.517 1 95.56 136 LEU B O 1
ATOM 2513 N N . MET B 1 137 ? -3.049 -10.664 0.489 1 94.75 137 MET B N 1
ATOM 2514 C CA . MET B 1 137 ? -3.506 -9.305 0.749 1 94.75 137 MET B CA 1
ATOM 2515 C C . MET B 1 137 ? -4.824 -9.023 0.036 1 94.75 137 MET B C 1
ATOM 2517 O O . MET B 1 137 ? -5.734 -8.422 0.615 1 94.75 137 MET B O 1
ATOM 2521 N N . PHE B 1 138 ? -4.945 -9.438 -1.181 1 95.12 138 PHE B N 1
ATOM 2522 C CA . PHE B 1 138 ? -6.191 -9.32 -1.929 1 95.12 138 PHE B CA 1
ATOM 2523 C C . PHE B 1 138 ? -7.34 -9.984 -1.174 1 95.12 138 PHE B C 1
ATOM 2525 O O . PHE B 1 138 ? -8.383 -9.367 -0.967 1 95.12 138 PHE B O 1
ATOM 2532 N N . ALA B 1 139 ? -7.125 -11.188 -0.769 1 95.19 139 ALA B N 1
ATOM 2533 C CA . ALA B 1 139 ? -8.164 -11.945 -0.075 1 95.19 139 ALA B CA 1
ATOM 2534 C C . ALA B 1 139 ? -8.602 -11.234 1.202 1 95.19 139 ALA B C 1
ATOM 2536 O O . ALA B 1 139 ? -9.797 -11.148 1.492 1 95.19 139 ALA B O 1
ATOM 2537 N N . SER B 1 140 ? -7.668 -10.742 1.912 1 93.44 140 SER B N 1
ATOM 2538 C CA . SER B 1 140 ? -7.941 -10.102 3.195 1 93.44 140 SER B CA 1
ATOM 2539 C C . SER B 1 140 ? -8.727 -8.805 3.01 1 93.44 140 SER B C 1
ATOM 2541 O O . SER B 1 140 ? -9.664 -8.531 3.762 1 93.44 140 SER B O 1
ATOM 2543 N N . VAL B 1 141 ? -8.297 -8.039 2.002 1 92.31 141 VAL B N 1
ATOM 2544 C CA . VAL B 1 141 ? -8.992 -6.789 1.724 1 92.31 141 VAL B CA 1
ATOM 2545 C C . VAL B 1 141 ? -10.414 -7.082 1.255 1 92.31 141 VAL B C 1
ATOM 2547 O O . VAL B 1 141 ? -11.367 -6.445 1.705 1 92.31 141 VAL B O 1
ATOM 2550 N N . ALA B 1 142 ? -10.555 -8.047 0.404 1 92.5 142 ALA B N 1
ATOM 2551 C CA . ALA B 1 142 ? -11.883 -8.422 -0.073 1 92.5 142 ALA B CA 1
ATOM 2552 C C . ALA B 1 142 ? -12.789 -8.828 1.088 1 92.5 142 ALA B C 1
ATOM 2554 O O . ALA B 1 142 ? -13.961 -8.445 1.136 1 92.5 142 ALA B O 1
ATOM 2555 N N . LYS B 1 143 ? -12.234 -9.57 1.987 1 91.69 143 LYS B N 1
ATOM 2556 C CA . LYS B 1 143 ? -12.992 -10.023 3.15 1 91.69 143 LYS B CA 1
ATOM 2557 C C . LYS B 1 143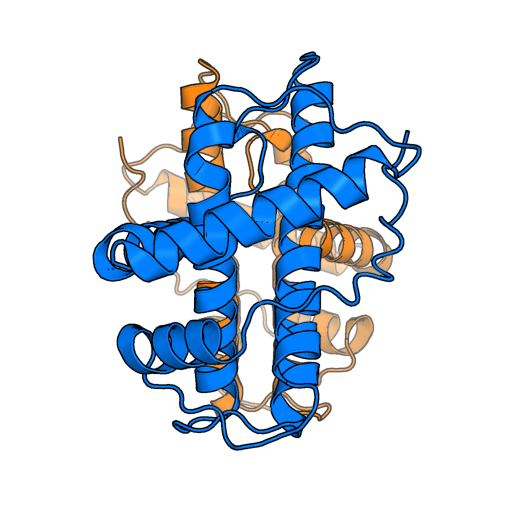 ? -13.422 -8.844 4.02 1 91.69 143 LYS B C 1
ATOM 2559 O O . LYS B 1 143 ? -14.555 -8.797 4.504 1 91.69 143 LYS B O 1
ATOM 2564 N N . GLN B 1 144 ? -12.516 -7.902 4.199 1 89.06 144 GLN B N 1
ATOM 2565 C CA . GLN B 1 144 ? -12.812 -6.73 5.016 1 89.06 144 GLN B CA 1
ATOM 2566 C C . GLN B 1 144 ? -13.891 -5.867 4.367 1 89.06 144 GLN B C 1
ATOM 2568 O O . GLN B 1 144 ? -14.75 -5.316 5.059 1 89.06 144 GLN B O 1
ATOM 2573 N N . ILE B 1 145 ? -13.859 -5.777 3.066 1 85.75 145 ILE B N 1
ATOM 2574 C CA . ILE B 1 145 ? -14.812 -4.945 2.338 1 85.75 145 ILE B CA 1
ATOM 2575 C C . ILE B 1 145 ? -16.188 -5.594 2.369 1 85.75 145 ILE B C 1
ATOM 2577 O O . ILE B 1 145 ? -17.203 -4.91 2.584 1 85.75 145 ILE B O 1
ATOM 2581 N N . ASN B 1 146 ? -16.188 -6.828 2.184 1 83.62 146 ASN B N 1
ATOM 2582 C CA . ASN B 1 146 ? -17.469 -7.539 2.113 1 83.62 146 ASN B CA 1
ATOM 2583 C C . ASN B 1 146 ? -18.047 -7.773 3.502 1 83.62 146 ASN B C 1
ATOM 2585 O O . ASN B 1 146 ? -19.281 -7.77 3.67 1 83.62 146 ASN B O 1
ATOM 2589 N N . GLY B 1 147 ? -17.219 -8.016 4.418 1 80.81 147 GLY B N 1
ATOM 2590 C CA . GLY B 1 147 ? -17.656 -8.266 5.777 1 80.81 147 GLY B CA 1
ATOM 2591 C C . GLY B 1 147 ? -18.156 -9.688 5.988 1 80.81 147 GLY B C 1
ATOM 2592 O O . GLY B 1 147 ? -18.891 -9.961 6.949 1 80.81 147 GLY B O 1
ATOM 2593 N N . ASP B 1 148 ? -17.938 -10.539 4.887 1 83.94 148 ASP B N 1
ATOM 2594 C CA . ASP B 1 148 ? -18.344 -11.93 5.027 1 83.94 148 ASP B CA 1
ATOM 2595 C C . ASP B 1 148 ? -17.312 -12.875 4.43 1 83.94 148 ASP B C 1
ATOM 2597 O O . ASP B 1 148 ? -16.25 -12.445 4 1 83.94 148 ASP B O 1
ATOM 2601 N N . ARG B 1 149 ? -17.641 -14.141 4.453 1 88.38 149 ARG B N 1
ATOM 2602 C CA . ARG B 1 149 ? -16.688 -15.172 4.07 1 88.38 149 ARG B CA 1
ATOM 2603 C C . ARG B 1 149 ? -16.781 -15.484 2.578 1 88.38 149 ARG B C 1
ATOM 2605 O O . ARG B 1 149 ? -16.047 -16.344 2.07 1 88.38 149 ARG B O 1
ATOM 2612 N N . LYS B 1 150 ? -17.5 -14.758 1.861 1 89.56 150 LYS B N 1
ATOM 2613 C CA . LYS B 1 150 ? -17.672 -15.062 0.443 1 89.56 150 LYS B CA 1
ATOM 2614 C C . LYS B 1 150 ? -17.141 -13.922 -0.427 1 89.56 150 LYS B C 1
ATOM 2616 O O . LYS B 1 150 ? -17.391 -12.75 -0.135 1 89.56 150 LYS B O 1
ATOM 2621 N N . LEU B 1 151 ? -16.453 -14.281 -1.37 1 91.12 151 LEU B N 1
ATOM 2622 C CA . LEU B 1 151 ? -16.016 -13.32 -2.389 1 91.12 151 LEU B CA 1
ATOM 2623 C C . LEU B 1 151 ? -17.062 -13.203 -3.49 1 91.12 151 LEU B C 1
ATOM 2625 O O . LEU B 1 151 ? -17.297 -14.148 -4.25 1 91.12 151 LEU B O 1
ATOM 2629 N N . TYR B 1 152 ? -17.641 -12.094 -3.576 1 86 152 TYR B N 1
ATOM 2630 C CA . TYR B 1 152 ? -18.625 -11.82 -4.609 1 86 152 TYR B CA 1
ATOM 2631 C C . TYR B 1 152 ? -17.984 -11.172 -5.828 1 86 152 TYR B C 1
ATOM 2633 O O . TYR B 1 152 ? -16.984 -10.445 -5.699 1 86 152 TYR B O 1
ATOM 2641 N N . ALA B 1 153 ? -18.562 -11.43 -6.969 1 83.69 153 ALA B N 1
ATOM 2642 C CA . ALA B 1 153 ? -18.047 -10.867 -8.219 1 83.69 153 ALA B CA 1
ATOM 2643 C C . ALA B 1 153 ? -17.984 -9.344 -8.148 1 83.69 153 ALA B C 1
ATOM 2645 O O . ALA B 1 153 ? -17.047 -8.727 -8.656 1 83.69 153 ALA B O 1
ATOM 2646 N N . GLU B 1 154 ? -18.938 -8.766 -7.387 1 84.38 154 GLU B N 1
ATOM 2647 C CA . GLU B 1 154 ? -19.047 -7.309 -7.328 1 84.38 154 GLU B CA 1
ATOM 2648 C C . GLU B 1 154 ? -17.953 -6.711 -6.445 1 84.38 154 GLU B C 1
ATOM 2650 O O . GLU B 1 154 ? -17.672 -5.516 -6.535 1 84.38 154 GLU B O 1
ATOM 2655 N N . SER B 1 155 ? -17.375 -7.551 -5.609 1 87.44 155 SER B N 1
ATOM 2656 C CA . SER B 1 155 ? -16.359 -7.051 -4.676 1 87.44 155 SER B CA 1
ATOM 2657 C C . SER B 1 155 ? -14.984 -7.004 -5.328 1 87.44 155 SER B C 1
ATOM 2659 O O . SER B 1 155 ? -14.094 -6.305 -4.848 1 87.44 155 SER B O 1
ATOM 2661 N N . ILE B 1 156 ? -14.852 -7.746 -6.457 1 89.69 156 ILE B N 1
ATOM 2662 C CA . ILE B 1 156 ? -13.531 -7.898 -7.062 1 89.69 156 ILE B CA 1
ATOM 2663 C C . ILE B 1 156 ? -13.07 -6.562 -7.641 1 89.69 156 ILE B C 1
ATOM 2665 O O . ILE B 1 156 ? -11.969 -6.094 -7.34 1 89.69 156 ILE B O 1
ATOM 2669 N N . PRO B 1 157 ? -13.992 -5.859 -8.328 1 87.88 157 PRO B N 1
ATOM 2670 C CA . PRO B 1 157 ? -13.547 -4.559 -8.836 1 87.88 157 PRO B CA 1
ATOM 2671 C C . PRO B 1 157 ? -13.25 -3.557 -7.727 1 87.88 157 PRO B C 1
ATOM 2673 O O . PRO B 1 157 ? -12.32 -2.754 -7.844 1 87.88 157 PRO B O 1
ATOM 2676 N N . VAL B 1 158 ? -14.016 -3.623 -6.648 1 87.69 158 VAL B N 1
ATOM 2677 C CA . VAL B 1 158 ? -13.797 -2.703 -5.535 1 87.69 158 VAL B CA 1
ATOM 2678 C C . VAL B 1 158 ? -12.477 -3.035 -4.848 1 87.69 158 VAL B C 1
ATOM 2680 O O . VAL B 1 158 ? -11.68 -2.141 -4.559 1 87.69 158 VAL B O 1
ATOM 2683 N N . THR B 1 159 ? -12.227 -4.332 -4.617 1 92.5 159 THR B N 1
ATOM 2684 C CA . THR B 1 159 ? -10.977 -4.777 -4.012 1 92.5 159 THR B CA 1
ATOM 2685 C C . THR B 1 159 ? -9.781 -4.352 -4.859 1 92.5 159 THR B C 1
ATOM 2687 O O . THR B 1 159 ? -8.789 -3.848 -4.336 1 92.5 159 THR B O 1
ATOM 2690 N N . ARG B 1 160 ? -9.953 -4.5 -6.148 1 91 160 ARG B N 1
ATOM 2691 C CA . ARG B 1 160 ? -8.898 -4.109 -7.078 1 91 160 ARG B CA 1
ATOM 2692 C C . ARG B 1 160 ? -8.594 -2.619 -6.965 1 91 160 ARG B C 1
ATOM 2694 O O . ARG B 1 160 ? -7.43 -2.223 -6.875 1 91 160 ARG B O 1
ATOM 2701 N N . GLU B 1 161 ? -9.625 -1.821 -6.957 1 88.44 161 GLU B N 1
ATOM 2702 C CA . GLU B 1 161 ? -9.438 -0.375 -6.891 1 88.44 161 GLU B CA 1
ATOM 2703 C C . GLU B 1 161 ? -8.773 0.033 -5.574 1 88.44 161 GLU B C 1
ATOM 2705 O O . GLU B 1 161 ? -7.902 0.903 -5.555 1 88.44 161 GLU B O 1
ATOM 2710 N N . VAL B 1 162 ? -9.188 -0.644 -4.566 1 89.56 162 VAL B N 1
ATOM 2711 C CA . VAL B 1 162 ? -8.625 -0.346 -3.254 1 89.56 162 VAL B CA 1
ATOM 2712 C C . VAL B 1 162 ? -7.152 -0.74 -3.223 1 89.56 162 VAL B C 1
ATOM 2714 O O . VAL B 1 162 ? -6.305 0.045 -2.797 1 89.56 162 VAL B O 1
ATOM 2717 N N . LEU B 1 163 ? -6.863 -1.846 -3.779 1 89.75 163 LEU B N 1
ATOM 2718 C CA . LEU B 1 163 ? -5.48 -2.32 -3.775 1 89.75 163 LEU B CA 1
ATOM 2719 C C . LEU B 1 163 ? -4.605 -1.453 -4.676 1 89.75 163 LEU B C 1
ATOM 2721 O O . LEU B 1 163 ? -3.461 -1.154 -4.332 1 89.75 163 LEU B O 1
ATOM 2725 N N . ARG B 1 164 ? -5.172 -1.017 -5.785 1 79.38 164 ARG B N 1
ATOM 2726 C CA . ARG B 1 164 ? -4.438 -0.164 -6.715 1 79.38 164 ARG B CA 1
ATOM 2727 C C . ARG B 1 164 ? -4.121 1.188 -6.082 1 79.38 164 ARG B C 1
ATOM 2729 O O . ARG B 1 164 ? -3.105 1.807 -6.402 1 79.38 164 ARG B O 1
ATOM 2736 N N . THR B 1 165 ? -5 1.609 -5.312 1 76.19 165 THR B N 1
ATOM 2737 C CA . THR B 1 165 ? -4.773 2.871 -4.613 1 76.19 165 THR B CA 1
ATOM 2738 C C . THR B 1 165 ? -3.623 2.738 -3.619 1 76.19 165 THR B C 1
ATOM 2740 O O . THR B 1 165 ? -2.973 3.729 -3.279 1 76.19 165 THR B O 1
ATOM 2743 N N . MET B 1 166 ? -3.281 1.545 -3.283 1 62 166 MET B N 1
ATOM 2744 C CA . MET B 1 166 ? -2.35 1.296 -2.188 1 62 166 MET B CA 1
ATOM 2745 C C . MET B 1 166 ? -0.953 0.99 -2.717 1 62 166 MET B C 1
ATOM 2747 O O . MET B 1 166 ? 0.019 1 -1.96 1 62 166 MET B O 1
ATOM 2751 N N . ILE B 1 167 ? -0.781 0.772 -4.09 1 62.81 167 ILE B N 1
ATOM 2752 C CA . ILE B 1 167 ? 0.529 0.424 -4.629 1 62.81 167 ILE B CA 1
ATOM 2753 C C . ILE B 1 167 ? 0.981 1.493 -5.621 1 62.81 167 ILE B C 1
ATOM 2755 O O . ILE B 1 167 ? 0.153 2.125 -6.281 1 62.81 167 ILE B O 1
#